Protein AF-A0A650CUC0-F1 (afdb_monomer_lite)

pLDDT: mean 79.24, std 11.63, range [47.22, 93.81]

Sequence (253 aa):
MPKSTYEATFISQQGKCTITISFGVAPKPQLKNVQAEILNVSGLYVLTTEVNASIPVGYIYFYEAILNGTTYYIFYHPKGYTLCPVYYIDKSGVYNVSLYIYPKNFTAPTNVTPNSFEIKPGTYEVTFVTSIGNYTTTAETVTTTSTPQFSVENTAKEGVVNGLTQLNFTITATTPLGGHICVYEICINGHNYTVYYKPKVSTSAIGVYVEQGTGTYCFYINGTISAGTYTIRFYYCYEGVHYVYSEEINIIS

Secondary structure (DSSP, 8-state):
--SEEEEEEEEETTEEEEEEEEE-PPPPPEEEEEEEEEEEETTEEEEEEEEEEE-SSS-EEEEEEEETTEEEEEEB--SSS--BS-EEE-SSEEEEEEEEEEETT---GGG--TTSS-PPSSEEEEEEEETTEEEEEEEEEEEEEPPPEEEEEEEEEEEEETTEEEEEEEEEEE-TTSSEEEEEEEEETTEEEEEE-TTTT-TT-BSEEEESEEEEEEEEESS---SEEEEEEEEEEETTEEEEEEEEEEEE-

Foldseek 3Di:
DPQDKDWDWDQDPVGIDIDIDGDDDQDAKDKDWDAWAWECAVQWTKIKTKIFIDDRADKKKWAWKAWQNAIWQKFDDDPDADTHRIDIDGHGDIDTDIITTHHPPDDDLPDPDRNPDDDDFDKIWMWTQIPRGIDTHIYGYPYDDDHKDKDWDAEWEWDDDPQWIKTKIWMAIAGRVFFWKWFQWKAWQNDIWGWADDDDRDPPGGTDTGGHGIDIDMTTTNDDDDFDKTWMWTWIDDSNDTDIDTDIHTYDD

Organism: Acidianus ambivalens (NCBI:txid2283)

Radius of gyration: 25.46 Å; chains: 1; bounding box: 52×55×80 Å

Structure (mmCIF, N/CA/C/O backbone):
data_AF-A0A650CUC0-F1
#
_entry.id   AF-A0A650CUC0-F1
#
loop_
_atom_site.group_PDB
_atom_site.id
_atom_site.type_symbol
_atom_site.label_atom_id
_atom_site.label_alt_id
_atom_site.label_comp_id
_atom_site.label_asym_id
_atom_site.label_entity_id
_atom_site.label_seq_id
_atom_site.pdbx_PDB_ins_code
_atom_site.Cartn_x
_atom_site.Cartn_y
_atom_site.Cartn_z
_atom_site.occupancy
_atom_site.B_iso_or_equiv
_atom_site.auth_seq_id
_atom_site.auth_comp_id
_atom_site.auth_asym_id
_atom_site.auth_atom_id
_atom_site.pdbx_PDB_model_num
ATOM 1 N N . MET A 1 1 ? -14.519 -18.561 34.620 1.00 52.88 1 MET A N 1
ATOM 2 C CA . MET A 1 1 ? -14.585 -18.642 36.095 1.00 52.88 1 MET A CA 1
ATOM 3 C C . MET A 1 1 ? -14.922 -17.262 36.636 1.00 52.88 1 MET A C 1
ATOM 5 O O . MET A 1 1 ? -14.591 -16.293 35.954 1.00 52.88 1 MET A O 1
ATOM 9 N N . PRO A 1 2 ? -15.596 -17.151 37.790 1.00 56.41 2 PRO A N 1
ATOM 10 C CA . PRO A 1 2 ? -15.750 -15.877 38.485 1.00 56.41 2 PRO A CA 1
ATOM 11 C C . PRO A 1 2 ? -14.392 -15.187 38.655 1.00 56.41 2 PRO A C 1
ATOM 13 O O . PRO A 1 2 ? -13.358 -15.854 38.705 1.00 56.41 2 PRO A O 1
ATOM 16 N N . LYS A 1 3 ? -14.388 -13.852 38.723 1.00 63.84 3 LYS A N 1
ATOM 17 C CA . LYS A 1 3 ? -13.180 -13.103 39.075 1.00 63.84 3 LYS A CA 1
ATOM 18 C C . LYS A 1 3 ? -12.819 -13.458 40.517 1.00 63.84 3 LYS A C 1
ATOM 20 O O . LYS A 1 3 ? -13.463 -12.969 41.441 1.00 63.84 3 LYS A O 1
ATOM 25 N N . SER A 1 4 ? -11.830 -14.320 40.699 1.00 68.75 4 SER A N 1
ATOM 26 C CA . SER A 1 4 ? -11.416 -14.785 42.019 1.00 68.75 4 SER A CA 1
ATOM 27 C C . SER A 1 4 ? -10.005 -15.347 41.996 1.00 68.75 4 SER A C 1
ATOM 29 O O . SER A 1 4 ? -9.477 -15.776 40.966 1.00 68.75 4 SER A O 1
ATOM 31 N N . THR A 1 5 ? -9.409 -15.328 43.177 1.00 74.50 5 THR A N 1
ATOM 32 C CA . THR A 1 5 ? -8.112 -15.920 43.458 1.00 74.50 5 THR A CA 1
ATOM 33 C C . THR A 1 5 ? -8.340 -17.309 44.032 1.00 74.50 5 THR A C 1
ATOM 35 O O . THR A 1 5 ? -9.137 -17.474 44.953 1.00 74.50 5 THR A O 1
ATOM 38 N N . TYR A 1 6 ? -7.653 -18.299 43.483 1.00 79.25 6 TYR A N 1
ATOM 39 C CA . TYR A 1 6 ? -7.706 -19.683 43.925 1.00 79.25 6 TYR A CA 1
ATOM 40 C C . TYR A 1 6 ? -6.314 -20.097 44.382 1.00 79.25 6 TYR A C 1
ATOM 42 O O . TYR A 1 6 ? -5.324 -19.822 43.704 1.00 79.25 6 TYR A O 1
ATOM 50 N N . GLU A 1 7 ? -6.232 -20.780 45.514 1.00 84.44 7 GLU A N 1
ATOM 51 C CA . GLU A 1 7 ? -5.006 -21.464 45.903 1.00 84.44 7 GLU A CA 1
ATOM 52 C C . GLU A 1 7 ? -5.028 -22.887 45.358 1.00 84.44 7 GLU A C 1
ATOM 54 O O . GLU A 1 7 ? -5.946 -23.662 45.630 1.00 84.44 7 GLU A O 1
ATOM 59 N N . ALA A 1 8 ? -3.991 -23.241 44.606 1.00 81.56 8 ALA A N 1
ATOM 60 C CA . ALA A 1 8 ? -3.705 -24.620 44.259 1.00 81.56 8 ALA A CA 1
ATOM 61 C C . ALA A 1 8 ? -2.555 -25.097 45.145 1.00 81.56 8 ALA A C 1
ATOM 63 O O . ALA A 1 8 ? -1.448 -24.558 45.112 1.00 81.56 8 ALA A O 1
ATOM 64 N N . THR A 1 9 ? -2.830 -26.106 45.965 1.00 87.00 9 THR A N 1
ATOM 65 C CA . THR A 1 9 ? -1.810 -26.767 46.776 1.00 87.00 9 THR A CA 1
ATOM 66 C C . THR A 1 9 ? -1.378 -28.055 46.086 1.00 87.00 9 THR A C 1
ATOM 68 O O . THR A 1 9 ? -2.197 -28.950 45.887 1.00 87.00 9 THR A O 1
ATOM 71 N N . PHE A 1 10 ? -0.087 -28.182 45.797 1.00 79.56 10 PHE A N 1
ATOM 72 C CA . PHE A 1 10 ? 0.532 -29.426 45.353 1.00 79.56 10 PHE A CA 1
ATOM 73 C C . PHE A 1 10 ? 1.212 -30.107 46.538 1.00 79.56 10 PHE A C 1
ATOM 75 O O . PHE A 1 10 ? 2.024 -29.499 47.240 1.00 79.56 10 PHE A O 1
ATOM 82 N N . ILE A 1 11 ? 0.879 -31.377 46.761 1.00 85.12 11 ILE A N 1
ATOM 83 C CA . ILE A 1 11 ? 1.470 -32.202 47.817 1.00 85.12 11 ILE A CA 1
ATOM 84 C C . ILE A 1 11 ? 2.323 -33.281 47.155 1.00 85.12 11 ILE A C 1
ATOM 86 O O . ILE A 1 11 ? 1.844 -34.007 46.286 1.00 85.12 11 ILE A O 1
ATOM 90 N N . SER A 1 12 ? 3.584 -33.387 47.572 1.00 83.31 12 SER A N 1
ATOM 91 C CA . SER A 1 12 ? 4.521 -34.427 47.139 1.00 83.31 12 SER A CA 1
ATOM 92 C C . SER A 1 12 ? 5.196 -35.087 48.346 1.00 83.31 12 SER A C 1
ATOM 94 O O . SER A 1 12 ? 5.118 -34.570 49.461 1.00 83.31 12 SER A O 1
ATOM 96 N N . GLN A 1 13 ? 5.924 -36.188 48.125 1.00 77.69 13 GLN A N 1
ATOM 97 C CA . GLN A 1 13 ? 6.752 -36.813 49.170 1.00 77.69 13 GLN A CA 1
ATOM 98 C C . GLN A 1 13 ? 7.854 -35.886 49.717 1.00 77.69 13 GLN A C 1
ATOM 100 O O . GLN A 1 13 ? 8.346 -36.122 50.814 1.00 77.69 13 GLN A O 1
ATOM 105 N N . GLN A 1 14 ? 8.235 -34.835 48.981 1.00 83.69 14 GLN A N 1
ATOM 106 C CA . GLN A 1 14 ? 9.285 -33.886 49.375 1.00 83.69 14 GLN A CA 1
ATOM 107 C C . GLN A 1 14 ? 8.738 -32.630 50.077 1.00 83.69 14 GLN A C 1
ATOM 109 O O . GLN A 1 14 ? 9.516 -31.790 50.519 1.00 83.69 14 GLN A O 1
ATOM 114 N N . GLY A 1 15 ? 7.412 -32.487 50.192 1.00 80.69 15 GLY A N 1
ATOM 115 C CA . GLY A 1 15 ? 6.770 -31.355 50.861 1.00 80.69 15 GLY A CA 1
ATOM 116 C C . GLY A 1 15 ? 5.561 -30.792 50.114 1.00 80.69 15 GLY A C 1
ATOM 117 O O . GLY A 1 15 ? 5.130 -31.309 49.077 1.00 80.69 15 GLY A O 1
ATOM 118 N N . LYS A 1 16 ? 5.008 -29.713 50.679 1.00 88.69 16 LYS A N 1
ATOM 119 C CA . LYS A 1 16 ? 3.854 -28.970 50.160 1.00 88.69 16 LYS A CA 1
ATOM 120 C C . LYS A 1 16 ? 4.319 -27.676 49.488 1.00 88.69 16 LYS A C 1
ATOM 122 O O . LYS A 1 16 ? 5.062 -26.909 50.091 1.00 88.69 16 LYS A O 1
ATOM 127 N N . CYS A 1 17 ? 3.820 -27.410 48.283 1.00 83.19 17 CYS A N 1
ATOM 128 C CA . CYS A 1 17 ? 3.958 -26.125 47.600 1.00 83.19 17 CYS A CA 1
ATOM 129 C C . CYS A 1 17 ? 2.567 -25.550 47.325 1.00 83.19 17 CYS A C 1
ATOM 131 O O . CYS A 1 17 ? 1.687 -26.261 46.836 1.00 83.19 17 CYS A O 1
ATOM 133 N N . THR A 1 18 ? 2.362 -24.273 47.637 1.00 85.38 18 THR A N 1
ATOM 134 C CA . THR A 1 18 ? 1.124 -23.559 47.310 1.00 85.38 18 THR A CA 1
ATOM 135 C C . THR A 1 18 ? 1.427 -22.538 46.225 1.00 85.38 18 THR A C 1
ATOM 137 O O . THR A 1 18 ? 2.363 -21.753 46.368 1.00 85.38 18 THR A O 1
ATOM 140 N N . ILE A 1 19 ? 0.627 -22.531 45.160 1.00 80.00 19 ILE A N 1
ATOM 141 C CA . ILE A 1 19 ? 0.615 -21.446 44.179 1.00 80.00 19 ILE A CA 1
ATOM 142 C C . ILE A 1 19 ? -0.730 -20.732 44.213 1.00 80.00 19 ILE A C 1
ATOM 144 O O . ILE A 1 19 ? -1.783 -21.338 44.428 1.00 80.00 19 ILE A O 1
ATOM 148 N N . THR A 1 20 ? -0.680 -19.440 43.934 1.00 82.81 20 THR A N 1
ATOM 149 C CA . THR A 1 20 ? -1.859 -18.591 43.826 1.00 82.81 20 THR A CA 1
ATOM 150 C C . THR A 1 20 ? -2.188 -18.394 42.352 1.00 82.81 20 THR A C 1
ATOM 152 O O . THR A 1 20 ? -1.368 -17.875 41.597 1.00 82.81 20 THR A O 1
ATOM 155 N N . ILE A 1 21 ? -3.384 -18.807 41.932 1.00 79.00 21 ILE A N 1
ATOM 156 C CA . ILE A 1 21 ? -3.890 -18.648 40.567 1.00 79.00 21 ILE A CA 1
ATOM 157 C C . ILE A 1 21 ? -5.031 -17.636 40.596 1.00 79.00 21 ILE A C 1
ATOM 159 O O . ILE A 1 21 ? -6.071 -17.867 41.209 1.00 79.00 21 ILE A O 1
ATOM 163 N N . SER A 1 22 ? -4.856 -16.519 39.901 1.00 70.62 22 SER A N 1
ATOM 164 C CA . SER A 1 22 ? -5.884 -15.483 39.795 1.00 70.62 22 SER A CA 1
ATOM 165 C C . SER A 1 22 ? -6.555 -15.551 38.429 1.00 70.62 22 SER A C 1
ATOM 167 O O . SER A 1 22 ? -5.894 -15.368 37.408 1.00 70.62 22 SER A O 1
ATOM 169 N N . PHE A 1 23 ? -7.872 -15.769 38.401 1.00 65.94 23 PHE A N 1
ATOM 170 C CA . PHE A 1 23 ? -8.664 -15.632 37.179 1.00 65.94 23 PHE A CA 1
ATOM 171 C C . PHE A 1 23 ? -9.309 -14.248 37.148 1.00 65.94 23 PHE A C 1
ATOM 173 O O . PHE A 1 23 ? -9.997 -13.834 38.082 1.00 65.94 23 PHE A O 1
ATOM 180 N N . GLY A 1 24 ? -9.087 -13.527 36.055 1.00 66.00 24 GLY A N 1
ATOM 181 C CA . GLY A 1 24 ? -9.697 -12.231 35.791 1.00 66.00 24 GLY A CA 1
ATOM 182 C C . GLY A 1 24 ? -10.348 -12.200 34.416 1.00 66.00 24 GLY A C 1
ATOM 183 O O . GLY A 1 24 ? -10.059 -13.028 33.555 1.00 66.00 24 GLY A O 1
ATOM 184 N N . VAL A 1 25 ? -11.225 -11.221 34.206 1.00 66.31 25 VAL A N 1
ATOM 185 C CA . VAL A 1 25 ? -11.661 -10.846 32.858 1.00 66.31 25 VAL A CA 1
ATOM 186 C C . VAL A 1 25 ? -10.575 -9.936 32.297 1.00 66.31 25 VAL A C 1
ATOM 188 O O . VAL A 1 25 ? -10.300 -8.891 32.893 1.00 66.31 25 VAL A O 1
ATOM 191 N N . ALA A 1 26 ? -9.928 -10.343 31.202 1.00 67.00 26 ALA A N 1
ATOM 192 C CA . ALA A 1 26 ? -8.996 -9.466 30.501 1.00 67.00 26 ALA A CA 1
ATOM 193 C C . ALA A 1 26 ? -9.742 -8.180 30.095 1.00 67.00 26 ALA A C 1
ATOM 195 O O . ALA A 1 26 ? -10.898 -8.271 29.661 1.00 67.00 26 ALA A O 1
ATOM 196 N N . PRO A 1 27 ? -9.142 -6.987 30.256 1.00 74.56 27 PRO A N 1
ATOM 197 C CA . PRO A 1 27 ? -9.786 -5.759 29.814 1.00 74.56 27 PRO A CA 1
ATOM 198 C C . PRO A 1 27 ? -10.134 -5.865 28.326 1.00 74.56 27 PRO A C 1
ATOM 200 O O . PRO A 1 27 ? -9.395 -6.474 27.549 1.00 74.56 27 PRO A O 1
ATOM 203 N N . LYS A 1 28 ? -11.275 -5.294 27.931 1.00 79.31 28 LYS A N 1
ATOM 204 C CA . LYS A 1 28 ? -11.656 -5.259 26.516 1.00 79.31 28 LYS A CA 1
ATOM 205 C C . LYS A 1 28 ? -10.611 -4.458 25.734 1.00 79.31 28 LYS A C 1
ATOM 207 O O . LYS A 1 28 ? -10.168 -3.430 26.256 1.00 79.31 28 LYS A O 1
ATOM 212 N N . PRO A 1 29 ? -10.250 -4.882 24.510 1.00 85.69 29 PRO A N 1
ATOM 213 C CA . PRO A 1 29 ? -9.423 -4.060 23.650 1.00 85.69 29 PRO A 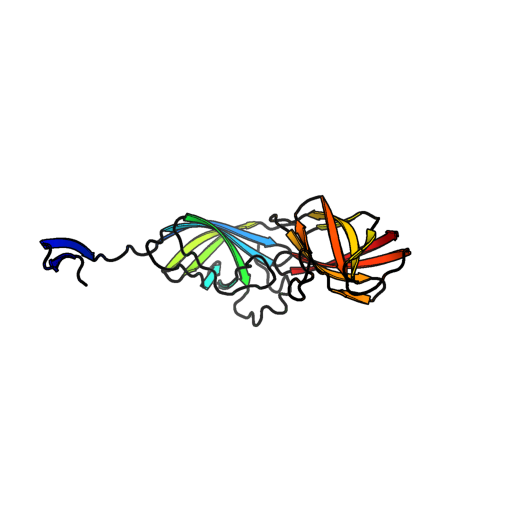CA 1
ATOM 214 C C . PRO A 1 29 ? -10.075 -2.693 23.421 1.00 85.69 29 PRO A C 1
ATOM 216 O O . PRO A 1 29 ? -11.303 -2.575 23.409 1.00 85.69 29 PRO A O 1
ATOM 219 N N . GLN A 1 30 ? -9.252 -1.665 23.267 1.00 87.00 30 GLN A N 1
ATOM 220 C CA . GLN A 1 30 ? -9.689 -0.302 22.992 1.00 87.00 30 GLN A CA 1
ATOM 221 C C . GLN A 1 30 ? -8.897 0.259 21.820 1.00 87.00 30 GLN A C 1
ATOM 223 O O . GLN A 1 30 ? -7.701 -0.002 21.686 1.00 87.00 30 GLN A O 1
ATOM 228 N N . LEU A 1 31 ? -9.575 1.060 21.007 1.00 87.31 31 LEU A N 1
ATOM 229 C CA . LEU A 1 31 ? -8.986 1.813 19.915 1.00 87.31 31 LEU A CA 1
ATOM 230 C C . LEU A 1 31 ? -9.308 3.290 20.132 1.00 87.31 31 LEU A C 1
ATOM 232 O O . LEU A 1 31 ? -10.441 3.644 20.464 1.00 87.31 31 LEU A O 1
ATOM 236 N N . LYS A 1 32 ? -8.316 4.155 19.955 1.00 85.69 32 LYS A N 1
ATOM 237 C CA . LYS A 1 32 ? -8.522 5.596 19.860 1.00 85.69 32 LYS A CA 1
ATOM 238 C C . LYS A 1 32 ? -7.927 6.076 18.546 1.00 85.69 32 LYS A C 1
ATOM 240 O O . LYS A 1 32 ? -6.735 5.887 18.313 1.00 85.69 32 LYS A O 1
ATOM 245 N N . ASN A 1 33 ? -8.757 6.719 17.733 1.00 70.88 33 ASN A N 1
ATOM 246 C CA . ASN A 1 33 ? -8.337 7.316 16.470 1.00 70.88 33 ASN A CA 1
ATOM 247 C C . ASN A 1 33 ? -8.070 8.801 16.698 1.00 70.88 33 ASN A C 1
ATOM 249 O O . ASN A 1 33 ? -8.828 9.458 17.418 1.00 70.88 33 ASN A O 1
ATOM 253 N N . VAL A 1 34 ? -6.983 9.310 16.125 1.00 65.88 34 VAL A N 1
ATOM 254 C CA . VAL A 1 34 ? -6.543 10.693 16.349 1.00 65.88 34 VAL A CA 1
ATOM 255 C C . VAL A 1 34 ? -7.114 11.605 15.267 1.00 65.88 34 VAL A C 1
ATOM 257 O O . VAL A 1 34 ? -7.904 12.495 15.567 1.00 65.88 34 VAL A O 1
ATOM 260 N N . GLN A 1 35 ? -6.764 11.332 14.014 1.00 80.81 35 GLN A N 1
ATOM 261 C CA . GLN A 1 35 ? -7.192 12.053 12.819 1.00 80.81 35 GLN A CA 1
ATOM 262 C C . GLN A 1 35 ? -6.937 11.148 11.610 1.00 80.81 35 GLN A C 1
ATOM 264 O O . GLN A 1 35 ? -6.054 10.282 11.664 1.00 80.81 35 GLN A O 1
ATOM 269 N N . ALA A 1 36 ? -7.722 11.302 10.548 1.00 88.62 36 ALA A N 1
ATOM 270 C CA . ALA A 1 36 ? -7.517 10.575 9.304 1.00 88.62 36 ALA A CA 1
ATOM 271 C C . ALA A 1 36 ? -7.333 11.535 8.121 1.00 88.62 36 ALA A C 1
ATOM 273 O O . ALA A 1 36 ? -7.713 12.702 8.186 1.00 88.62 36 ALA A O 1
ATOM 274 N N . GLU A 1 37 ? -6.772 11.035 7.031 1.00 91.56 37 GLU A N 1
ATOM 275 C CA . GLU A 1 37 ? -6.671 11.735 5.754 1.00 91.56 37 GLU A CA 1
ATOM 276 C C . GLU A 1 37 ? -7.114 10.793 4.635 1.00 91.56 37 GLU A C 1
ATOM 278 O O . GLU A 1 37 ? -6.923 9.576 4.711 1.00 91.56 37 GLU A O 1
ATOM 283 N N . ILE A 1 38 ? -7.731 11.352 3.596 1.00 90.12 38 ILE A N 1
ATOM 284 C CA . ILE A 1 38 ? -8.074 10.619 2.376 1.00 90.12 38 ILE A CA 1
ATOM 285 C C . ILE A 1 38 ? -7.142 11.110 1.274 1.00 90.12 38 ILE A C 1
ATOM 287 O O . ILE A 1 38 ? -7.272 12.236 0.792 1.00 90.12 38 ILE A O 1
ATOM 291 N N . LEU A 1 39 ? -6.210 10.256 0.868 1.00 86.56 39 LEU A N 1
ATOM 292 C CA . LEU A 1 39 ? -5.218 10.546 -0.159 1.00 86.56 39 LEU A CA 1
ATOM 293 C C . LEU A 1 39 ? -5.665 9.940 -1.487 1.00 86.56 39 LEU A C 1
ATOM 295 O O . LEU A 1 39 ? -6.060 8.776 -1.520 1.00 86.56 39 LEU A O 1
ATOM 299 N N . ASN A 1 40 ? -5.570 10.693 -2.587 1.00 81.50 40 ASN A N 1
ATOM 300 C CA . ASN A 1 40 ? -5.620 10.106 -3.928 1.00 81.50 40 ASN A CA 1
ATOM 301 C C . ASN A 1 40 ? -4.189 9.827 -4.407 1.00 81.50 40 ASN A C 1
ATOM 303 O O . ASN A 1 40 ? -3.435 10.743 -4.751 1.00 81.50 40 ASN A O 1
ATOM 307 N N . VAL A 1 41 ? -3.821 8.551 -4.406 1.00 75.25 41 VAL A N 1
ATOM 308 C CA . VAL A 1 41 ? -2.504 8.040 -4.773 1.00 75.25 41 VAL A CA 1
ATOM 309 C C . VAL A 1 41 ? -2.655 7.332 -6.103 1.00 75.25 41 VAL A C 1
ATOM 311 O O . VAL A 1 41 ? -3.056 6.173 -6.177 1.00 75.25 41 VAL A O 1
ATOM 314 N N . SER A 1 42 ? -2.359 8.061 -7.179 1.00 70.81 42 SER A N 1
ATOM 315 C CA . SER A 1 42 ? -2.432 7.539 -8.547 1.00 70.81 42 SER A CA 1
ATOM 316 C C . SER A 1 42 ? -3.769 6.899 -8.914 1.00 70.81 42 SER A C 1
ATOM 318 O O . SER A 1 42 ? -3.814 5.840 -9.539 1.00 70.81 42 SER A O 1
ATOM 320 N N . GLY A 1 43 ? -4.863 7.541 -8.512 1.00 73.00 43 GLY A N 1
ATOM 321 C CA . GLY A 1 43 ? -6.219 7.079 -8.778 1.00 73.00 43 GLY A CA 1
ATOM 322 C C . GLY A 1 43 ? -6.738 6.003 -7.826 1.00 73.00 43 GLY A C 1
ATOM 323 O O . GLY A 1 43 ? -7.850 5.512 -8.024 1.00 73.00 43 GLY A O 1
ATOM 324 N N . LEU A 1 44 ? -5.977 5.652 -6.788 1.00 78.56 44 LEU A N 1
ATOM 325 C CA . LEU A 1 44 ? -6.482 4.925 -5.628 1.00 78.56 44 LEU A CA 1
ATOM 326 C C . LEU A 1 44 ? -6.716 5.867 -4.464 1.00 78.56 44 LEU A C 1
ATOM 328 O O . LEU A 1 44 ? -5.906 6.747 -4.194 1.00 78.56 44 LEU A O 1
ATOM 332 N N . TYR A 1 45 ? -7.808 5.640 -3.745 1.00 84.81 45 TYR A N 1
ATOM 333 C CA . TYR A 1 45 ? -8.057 6.342 -2.500 1.00 84.81 45 TYR A CA 1
ATOM 334 C C . TYR A 1 45 ? -7.514 5.528 -1.330 1.00 84.81 45 TYR A C 1
ATOM 336 O O . TYR A 1 45 ? -7.876 4.362 -1.146 1.00 84.81 45 TYR A O 1
ATOM 344 N N . VAL A 1 46 ? -6.645 6.156 -0.544 1.00 86.50 46 VAL A N 1
ATOM 345 C CA . VAL A 1 46 ? -6.043 5.587 0.661 1.00 86.50 46 VAL A CA 1
ATOM 346 C C . VAL A 1 46 ? -6.507 6.402 1.853 1.00 86.50 46 VAL A C 1
ATOM 348 O O . VAL A 1 46 ? -6.317 7.614 1.901 1.00 86.50 46 VAL A O 1
ATOM 351 N N . LEU A 1 47 ? -7.119 5.725 2.814 1.00 89.81 47 LEU A N 1
ATOM 352 C CA . LEU A 1 47 ? -7.462 6.276 4.109 1.00 89.81 47 LEU A CA 1
ATOM 353 C C . LEU A 1 47 ? -6.288 6.029 5.058 1.00 89.81 47 LEU A C 1
ATOM 355 O O . LEU A 1 47 ? -6.012 4.881 5.423 1.00 89.81 47 LEU A O 1
ATOM 359 N N . THR A 1 48 ? -5.585 7.092 5.429 1.00 88.75 48 THR A N 1
ATOM 360 C CA . THR A 1 48 ? -4.456 7.045 6.361 1.00 88.75 48 THR A CA 1
ATOM 361 C C . THR A 1 48 ? -4.893 7.568 7.722 1.00 88.75 48 THR A C 1
ATOM 363 O O . THR A 1 48 ? -5.676 8.509 7.817 1.00 88.75 48 THR A O 1
ATOM 366 N N . THR A 1 49 ? -4.451 6.935 8.806 1.00 88.69 49 THR A N 1
ATOM 367 C CA . THR A 1 49 ? -4.764 7.393 10.165 1.00 88.69 49 THR A CA 1
ATOM 368 C C . THR A 1 49 ? -3.761 6.860 11.180 1.00 88.69 49 THR A C 1
ATOM 370 O O . THR A 1 49 ? -3.256 5.744 11.045 1.00 88.69 49 THR A O 1
ATOM 373 N N . GLU A 1 50 ? -3.495 7.644 12.222 1.00 90.62 50 GLU A N 1
ATOM 374 C CA . GLU A 1 50 ? -2.810 7.157 13.416 1.00 90.62 50 GLU A CA 1
ATOM 375 C C . GLU A 1 50 ? -3.839 6.583 14.402 1.00 90.62 50 GLU A C 1
ATOM 377 O O . GLU A 1 50 ? -4.793 7.261 14.811 1.00 90.62 50 GLU A O 1
ATOM 382 N N . VAL A 1 51 ? -3.631 5.330 14.811 1.00 90.12 51 VAL A N 1
ATOM 383 C CA . VAL A 1 51 ? -4.454 4.657 15.820 1.00 90.12 51 VAL A CA 1
ATOM 384 C C . VAL A 1 51 ? -3.621 4.269 17.030 1.00 90.12 51 VAL A C 1
ATOM 386 O O . VAL A 1 51 ? -2.528 3.712 16.915 1.00 90.12 51 VAL A O 1
ATOM 389 N N . ASN A 1 52 ? -4.169 4.520 18.214 1.00 91.88 52 ASN A N 1
ATOM 390 C CA . ASN A 1 52 ? -3.625 4.040 19.474 1.00 91.88 52 ASN A CA 1
ATOM 391 C C . ASN A 1 52 ? -4.467 2.852 19.950 1.00 91.88 52 ASN A C 1
ATOM 393 O O . ASN A 1 52 ? -5.642 3.007 20.300 1.00 91.88 52 ASN A O 1
ATOM 397 N N . ALA A 1 53 ? -3.869 1.664 19.914 1.00 91.31 53 ALA A N 1
ATOM 398 C CA . ALA A 1 53 ? -4.501 0.412 20.289 1.00 91.31 53 ALA A CA 1
ATOM 399 C C . ALA A 1 53 ? -4.036 -0.038 21.679 1.00 91.31 53 ALA A C 1
ATOM 401 O O . ALA A 1 53 ? -2.842 -0.094 21.975 1.00 91.31 53 ALA A O 1
ATOM 402 N N . SER A 1 54 ? -4.992 -0.438 22.514 1.00 91.69 54 SER A N 1
ATOM 403 C CA . SER A 1 54 ? -4.760 -1.128 23.782 1.00 91.69 54 SER A CA 1
ATOM 404 C C . SER A 1 54 ? -5.375 -2.518 23.682 1.00 91.69 54 SER A C 1
ATOM 406 O O . SER A 1 54 ? -6.595 -2.660 23.652 1.00 91.69 54 SER A O 1
ATOM 408 N N . ILE A 1 55 ? -4.532 -3.544 23.578 1.00 89.75 55 ILE A N 1
ATOM 409 C CA . ILE A 1 55 ? -4.914 -4.941 23.340 1.00 89.75 55 ILE A CA 1
ATOM 410 C C . ILE A 1 55 ? -4.272 -5.819 24.418 1.00 89.75 55 ILE A C 1
ATOM 412 O O . ILE A 1 55 ? -3.110 -6.210 24.287 1.00 89.75 55 ILE A O 1
ATOM 416 N N . PRO A 1 56 ? -5.011 -6.136 25.495 1.00 84.38 56 PRO A N 1
ATOM 417 C CA . PRO A 1 56 ? -4.536 -7.060 26.521 1.00 84.38 56 PRO A CA 1
ATOM 418 C C . PRO A 1 56 ? -4.456 -8.508 26.023 1.00 84.38 56 PRO A C 1
ATOM 420 O O . PRO A 1 56 ? -3.524 -9.223 26.377 1.00 84.38 56 PRO A O 1
ATOM 423 N N . VAL A 1 57 ? -5.438 -8.939 25.218 1.00 81.25 57 VAL A N 1
ATOM 424 C CA . VAL A 1 57 ? -5.519 -10.261 24.571 1.00 81.25 57 VAL A CA 1
ATOM 425 C C . VAL A 1 57 ? -6.351 -10.142 23.285 1.00 81.25 57 VAL A C 1
ATOM 427 O O . VAL A 1 57 ? -7.389 -9.478 23.295 1.00 81.25 57 VAL A O 1
ATOM 430 N N . GLY A 1 58 ? -5.950 -10.834 22.214 1.00 85.62 58 GLY A N 1
ATOM 431 C CA . GLY A 1 58 ? -6.742 -10.999 20.987 1.00 85.62 58 GLY A CA 1
ATOM 432 C C . GLY A 1 58 ? -6.319 -10.086 19.835 1.00 85.62 58 GLY A C 1
ATOM 433 O O . GLY A 1 58 ? -5.156 -9.710 19.734 1.00 85.62 58 GLY A O 1
ATOM 434 N N . TYR A 1 59 ? -7.276 -9.764 18.961 1.00 88.75 59 TYR A N 1
ATOM 435 C CA . TYR A 1 59 ? -7.065 -9.005 17.727 1.00 88.75 59 TYR A CA 1
ATOM 436 C C . TYR A 1 59 ? -8.172 -7.962 17.538 1.00 88.75 59 TYR A C 1
ATOM 438 O O . TYR A 1 59 ? -9.349 -8.246 17.789 1.00 88.75 59 TYR A O 1
ATOM 446 N N . ILE A 1 60 ? -7.809 -6.779 17.046 1.00 90.38 60 ILE A N 1
ATOM 447 C CA . ILE A 1 60 ? -8.759 -5.793 16.519 1.00 90.38 60 ILE A CA 1
ATOM 448 C C . ILE A 1 60 ? -8.746 -5.921 15.000 1.00 90.38 60 ILE A C 1
ATOM 450 O O . ILE A 1 60 ? -7.754 -5.557 14.377 1.00 90.38 60 ILE A O 1
ATOM 454 N N . TYR A 1 61 ? -9.825 -6.440 14.417 1.00 91.19 61 TYR A N 1
ATOM 455 C CA . TYR A 1 61 ? -9.990 -6.545 12.966 1.00 91.19 61 TYR A CA 1
ATOM 456 C C . TYR A 1 61 ? -10.723 -5.323 12.430 1.00 91.19 61 TYR A C 1
ATOM 458 O O . TYR A 1 61 ? -11.677 -4.865 13.057 1.00 91.19 61 TYR A O 1
ATOM 466 N N . PHE A 1 62 ? -10.316 -4.843 11.262 1.00 91.62 62 PHE A N 1
ATOM 467 C CA . PHE A 1 62 ? -10.982 -3.774 10.526 1.00 91.62 62 PHE A CA 1
ATOM 468 C C . PHE A 1 62 ? -11.705 -4.385 9.322 1.00 91.62 62 PHE A C 1
ATOM 470 O O . PHE A 1 62 ? -11.108 -5.178 8.593 1.00 91.62 62 PHE A O 1
ATOM 477 N N . TYR A 1 63 ? -12.974 -4.022 9.118 1.00 88.75 63 TYR A N 1
ATOM 478 C CA . TYR A 1 63 ? -13.825 -4.631 8.087 1.00 88.75 63 TYR A CA 1
ATOM 479 C C . TYR A 1 63 ? -14.241 -3.670 6.974 1.00 88.75 63 TYR A C 1
ATOM 481 O O . TYR A 1 63 ? -14.156 -4.010 5.797 1.00 88.75 63 TYR A O 1
ATOM 489 N N . GLU A 1 64 ? -14.716 -2.479 7.339 1.00 91.38 64 GLU A N 1
ATOM 490 C CA . GLU A 1 64 ? -15.284 -1.494 6.413 1.00 91.38 64 GLU A CA 1
ATOM 491 C C . GLU A 1 64 ? -14.969 -0.074 6.909 1.00 91.38 64 GLU A C 1
ATOM 493 O O . GLU A 1 64 ? -14.718 0.147 8.102 1.00 91.38 64 GLU A O 1
ATOM 498 N N . ALA A 1 65 ? -15.025 0.894 5.996 1.00 92.06 65 ALA A N 1
ATOM 499 C CA . ALA A 1 65 ? -15.044 2.316 6.324 1.00 92.06 65 ALA A CA 1
ATOM 500 C C . ALA A 1 65 ? -16.346 2.942 5.816 1.00 92.06 65 ALA A C 1
ATOM 502 O O . ALA A 1 65 ? -16.793 2.653 4.707 1.00 92.06 65 ALA A O 1
ATOM 503 N N . ILE A 1 66 ? -16.959 3.810 6.615 1.00 93.12 66 ILE A N 1
ATOM 504 C CA . ILE A 1 66 ? -18.136 4.587 6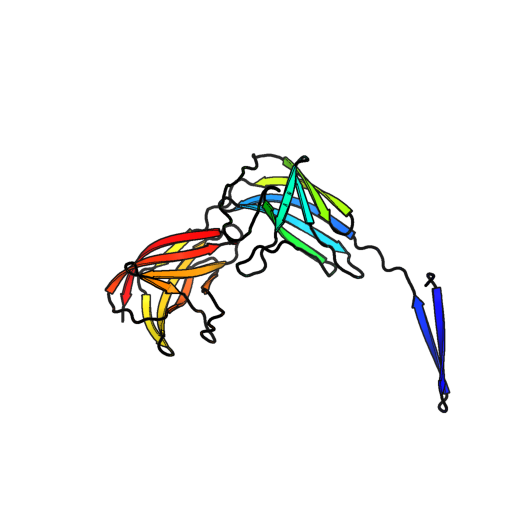.225 1.00 93.12 66 ILE A CA 1
ATOM 505 C C . ILE A 1 66 ? -17.709 6.047 6.118 1.00 93.12 66 ILE A C 1
ATOM 507 O O . ILE A 1 66 ? -17.258 6.612 7.109 1.00 93.12 66 ILE A O 1
ATOM 511 N N . LEU A 1 67 ? -17.856 6.649 4.939 1.00 92.94 67 LEU A N 1
ATOM 512 C CA . LEU A 1 67 ? -17.547 8.059 4.687 1.00 92.94 67 LEU A CA 1
ATOM 513 C C . LEU A 1 67 ? -18.852 8.825 4.464 1.00 92.94 67 LEU A C 1
ATOM 515 O O . LEU A 1 67 ? -19.550 8.556 3.483 1.00 92.94 67 LEU A O 1
ATOM 519 N N . ASN A 1 68 ? -19.205 9.750 5.364 1.00 92.19 68 ASN A N 1
ATOM 520 C CA . ASN A 1 68 ? -20.467 10.513 5.327 1.00 92.19 68 ASN A CA 1
ATOM 521 C C . ASN A 1 68 ? -21.699 9.622 5.031 1.00 92.19 68 ASN A C 1
ATOM 523 O O . ASN A 1 68 ? -22.528 9.935 4.178 1.00 92.19 68 ASN A O 1
ATOM 527 N N . GLY A 1 69 ? -21.782 8.461 5.689 1.00 89.69 69 GLY A N 1
ATOM 528 C CA . GLY A 1 69 ? -22.875 7.492 5.522 1.00 89.69 69 GLY A CA 1
ATOM 529 C C . GLY A 1 69 ? -22.745 6.520 4.339 1.00 89.69 69 GLY A C 1
ATOM 530 O O . GLY A 1 69 ? -23.560 5.609 4.223 1.00 89.69 69 GLY A O 1
ATOM 531 N N . THR A 1 70 ? -21.727 6.651 3.483 1.00 91.50 70 THR A N 1
ATOM 532 C CA . THR A 1 70 ? -21.475 5.715 2.372 1.00 91.50 70 THR A CA 1
ATOM 533 C C . THR A 1 70 ? -20.465 4.648 2.782 1.00 91.50 70 THR A C 1
ATOM 535 O O . THR A 1 70 ? -19.356 4.982 3.188 1.00 91.50 70 THR A O 1
ATOM 538 N N . THR A 1 71 ? -20.825 3.368 2.666 1.00 91.69 71 THR A N 1
ATOM 539 C CA . THR A 1 71 ? -19.954 2.238 3.031 1.00 91.69 71 THR A CA 1
ATOM 540 C C . THR A 1 71 ? -18.988 1.857 1.907 1.00 91.69 71 THR A C 1
ATOM 542 O O . THR A 1 71 ? -19.400 1.647 0.764 1.00 91.69 71 THR A O 1
ATOM 545 N N . TYR A 1 72 ? -17.722 1.672 2.269 1.00 89.88 72 TYR A N 1
ATOM 546 C CA . TYR A 1 72 ? -16.629 1.221 1.415 1.00 89.88 72 TYR A CA 1
ATOM 547 C C . TYR A 1 72 ? -15.990 -0.042 1.995 1.00 89.88 72 TYR A C 1
ATOM 549 O O . TYR A 1 72 ? -15.850 -0.185 3.215 1.00 89.88 72 TYR A O 1
ATOM 557 N N . TYR A 1 73 ? -15.559 -0.942 1.113 1.00 87.44 73 TYR A N 1
ATOM 558 C CA . TYR A 1 73 ? -14.624 -1.994 1.491 1.00 87.44 73 TYR A CA 1
ATOM 559 C C . TYR A 1 73 ? -13.252 -1.389 1.746 1.00 87.44 73 TYR A C 1
ATOM 561 O O . TYR A 1 73 ? -12.843 -0.464 1.043 1.00 87.44 73 TYR A O 1
ATOM 569 N N . ILE A 1 74 ? -12.545 -1.939 2.729 1.00 87.50 74 ILE A N 1
ATOM 570 C CA . ILE A 1 74 ? -11.163 -1.576 3.026 1.00 87.50 74 ILE A CA 1
ATOM 571 C C . ILE A 1 74 ? -10.242 -2.756 2.740 1.00 87.50 74 ILE A C 1
ATOM 573 O O . ILE A 1 74 ? -10.578 -3.910 3.003 1.00 87.50 74 ILE A O 1
ATOM 577 N N . PHE A 1 75 ? -9.061 -2.457 2.223 1.00 83.69 75 PHE A N 1
ATOM 578 C CA . PHE A 1 75 ? -8.014 -3.439 1.992 1.00 83.69 75 PHE A CA 1
ATOM 579 C C . PHE A 1 75 ? -6.699 -2.907 2.537 1.00 83.69 75 PHE A C 1
ATOM 581 O O . PHE A 1 75 ? -6.414 -1.713 2.446 1.00 83.69 75 PHE A O 1
ATOM 588 N N . TYR A 1 76 ? -5.880 -3.802 3.074 1.00 79.94 76 TYR A N 1
ATOM 589 C CA . TYR A 1 76 ? -4.496 -3.484 3.400 1.00 79.94 76 TYR A CA 1
ATOM 590 C C . TYR A 1 76 ? -3.570 -4.070 2.344 1.00 79.94 76 TYR A C 1
ATOM 592 O O . TYR A 1 76 ? -3.851 -5.123 1.770 1.00 79.94 76 TYR A O 1
ATOM 600 N N . HIS A 1 77 ? -2.450 -3.396 2.112 1.00 70.19 77 HIS A N 1
ATOM 601 C CA . HIS A 1 77 ? -1.399 -3.884 1.234 1.00 70.19 77 HIS A CA 1
ATOM 602 C C . HIS A 1 77 ? -0.212 -4.335 2.106 1.00 70.19 77 HIS A C 1
ATOM 604 O O . HIS A 1 77 ? 0.596 -3.501 2.523 1.00 70.19 77 HIS A O 1
ATOM 610 N N . PRO A 1 78 ? -0.083 -5.634 2.454 1.00 58.94 78 PRO A N 1
ATOM 611 C CA . PRO A 1 78 ? 1.175 -6.127 3.004 1.00 58.94 78 PRO A CA 1
ATOM 612 C C . PRO A 1 78 ? 2.279 -5.876 1.975 1.00 58.94 78 PRO A C 1
ATOM 614 O O . PRO A 1 78 ? 2.007 -5.861 0.779 1.00 58.94 78 PRO A O 1
ATOM 617 N N . LYS A 1 79 ? 3.527 -5.672 2.408 1.00 54.56 79 LYS A N 1
ATOM 618 C CA . LYS A 1 79 ? 4.670 -5.532 1.488 1.00 54.56 79 LYS A CA 1
ATOM 619 C C . LYS A 1 79 ? 4.638 -6.665 0.444 1.00 54.56 79 LYS A C 1
ATOM 621 O O . LYS A 1 79 ? 4.914 -7.810 0.793 1.00 54.56 79 LYS A O 1
ATOM 626 N N . GLY A 1 80 ? 4.275 -6.342 -0.800 1.00 50.06 80 GLY A N 1
ATOM 627 C CA . GLY A 1 80 ? 4.091 -7.310 -1.884 1.00 50.06 80 GLY A CA 1
ATOM 628 C C . GLY A 1 80 ? 2.643 -7.478 -2.374 1.00 50.06 80 GLY A C 1
ATOM 629 O O . GLY A 1 80 ? 1.821 -8.126 -1.739 1.00 50.06 80 GLY A O 1
ATOM 630 N N . TYR A 1 81 ? 2.414 -6.952 -3.580 1.00 52.44 81 TYR A N 1
ATOM 631 C CA . TYR A 1 81 ? 1.501 -7.366 -4.659 1.00 52.44 81 TYR A CA 1
ATOM 632 C C . TYR A 1 81 ? 0.005 -7.625 -4.448 1.00 52.44 81 TYR A C 1
ATOM 634 O O . TYR A 1 81 ? -0.719 -7.589 -5.439 1.00 52.44 81 TYR A O 1
ATOM 642 N N . THR A 1 82 ? -0.491 -7.952 -3.258 1.00 64.38 82 THR A N 1
ATOM 643 C CA . THR A 1 82 ? -1.887 -8.390 -3.107 1.00 64.38 82 THR A CA 1
ATOM 644 C C . THR A 1 82 ? -2.608 -7.566 -2.062 1.00 64.38 82 THR A C 1
ATOM 646 O O . THR A 1 82 ? -2.256 -7.598 -0.888 1.00 64.38 82 THR A O 1
ATOM 649 N N . LEU A 1 83 ? -3.670 -6.879 -2.484 1.00 70.12 83 LEU A N 1
ATOM 650 C CA . LEU A 1 83 ? -4.635 -6.298 -1.560 1.00 70.12 83 LEU A CA 1
ATOM 651 C C . LEU A 1 83 ? -5.297 -7.410 -0.753 1.00 70.12 83 LEU A C 1
ATOM 653 O O . LEU A 1 83 ? -5.918 -8.324 -1.301 1.00 70.12 83 LEU A O 1
ATOM 657 N N . CYS A 1 84 ? -5.181 -7.317 0.561 1.00 74.00 84 CYS A N 1
ATOM 658 C CA . CYS A 1 84 ? -5.732 -8.286 1.481 1.00 74.00 84 CYS A CA 1
ATOM 659 C C . CYS A 1 84 ? -6.940 -7.679 2.221 1.00 74.00 84 CYS A C 1
ATOM 661 O O . CYS A 1 84 ? -6.874 -6.541 2.689 1.00 74.00 84 CYS A O 1
ATOM 663 N N . PRO A 1 85 ? -8.051 -8.425 2.358 1.00 74.81 85 PRO A N 1
ATOM 664 C CA . PRO A 1 85 ? -9.306 -7.893 2.896 1.00 74.81 85 PRO A CA 1
ATOM 665 C C . PRO A 1 85 ? -9.361 -7.821 4.432 1.00 74.81 85 PRO A C 1
ATOM 667 O O . PRO A 1 85 ? -10.393 -7.457 4.982 1.00 74.81 85 PRO A O 1
ATOM 670 N N . VAL A 1 86 ? -8.299 -8.218 5.148 1.00 76.69 86 VAL A N 1
ATOM 671 C CA . VAL A 1 86 ? -8.333 -8.354 6.618 1.00 76.69 86 VAL A CA 1
ATOM 672 C C . VAL A 1 86 ? -7.143 -7.666 7.275 1.00 76.69 86 VAL A C 1
ATOM 674 O O . VAL A 1 86 ? -6.121 -8.294 7.538 1.00 76.69 86 VAL A O 1
ATOM 677 N N . TYR A 1 87 ? -7.286 -6.381 7.589 1.00 86.19 87 TYR A N 1
ATOM 678 C CA . TYR A 1 87 ? -6.315 -5.693 8.438 1.00 86.19 87 TYR A CA 1
ATOM 679 C C . TYR A 1 87 ? -6.605 -5.973 9.914 1.00 86.19 87 TYR A C 1
ATOM 681 O O . TYR A 1 87 ? -7.765 -5.928 10.338 1.00 86.19 87 TYR A O 1
ATOM 689 N N . TYR A 1 88 ? -5.567 -6.237 10.709 1.00 89.94 88 TYR A N 1
ATOM 690 C CA . TYR A 1 88 ? -5.713 -6.399 12.150 1.00 89.94 88 TYR A CA 1
ATOM 691 C C . TYR A 1 88 ? -4.529 -5.845 12.940 1.00 89.94 88 TYR A C 1
ATOM 693 O O . TYR A 1 88 ? -3.404 -5.782 12.449 1.00 89.94 88 TYR A O 1
ATOM 701 N N . ILE A 1 89 ? -4.796 -5.505 14.200 1.00 90.12 89 ILE A N 1
ATOM 702 C CA . ILE A 1 89 ? -3.789 -5.151 15.203 1.00 90.12 89 ILE A CA 1
ATOM 703 C C . ILE A 1 89 ? -3.851 -6.203 16.313 1.00 90.12 89 ILE A C 1
ATOM 705 O O . ILE A 1 89 ? -4.937 -6.523 16.797 1.00 90.12 89 ILE A O 1
ATOM 709 N N . ASP A 1 90 ? -2.705 -6.768 16.691 1.00 91.31 90 ASP A N 1
ATOM 710 C CA . ASP A 1 90 ? -2.590 -7.878 17.653 1.00 91.31 90 ASP A CA 1
ATOM 711 C C . ASP A 1 90 ? -1.836 -7.517 18.939 1.00 91.31 90 ASP A C 1
ATOM 713 O O . ASP A 1 90 ? -1.737 -8.324 19.866 1.00 91.31 90 ASP A O 1
ATOM 717 N N . LYS A 1 91 ? -1.289 -6.302 19.006 1.00 91.38 91 LYS A N 1
ATOM 718 C CA . LYS A 1 91 ? -0.518 -5.794 20.140 1.00 91.38 91 LYS A CA 1
ATOM 719 C C . LYS A 1 91 ? -0.917 -4.362 20.462 1.00 91.38 91 LYS A C 1
ATOM 721 O O . LYS A 1 91 ? -1.471 -3.642 19.638 1.00 91.38 91 LYS A O 1
ATOM 726 N N . SER A 1 92 ? -0.648 -3.967 21.701 1.00 92.44 92 SER A N 1
ATOM 727 C CA . SER A 1 92 ? -0.836 -2.578 22.117 1.00 92.44 92 SER A CA 1
ATOM 728 C C . SER A 1 92 ? 0.259 -1.697 21.517 1.00 92.44 92 SER A C 1
ATOM 730 O O . SER A 1 92 ? 1.418 -2.113 21.466 1.00 92.44 92 SER A O 1
ATOM 732 N N . GLY A 1 93 ? -0.087 -0.479 21.113 1.00 92.19 93 GLY A N 1
ATOM 733 C CA . GLY A 1 93 ? 0.858 0.449 20.504 1.00 92.19 93 GLY A CA 1
ATOM 734 C C . GLY A 1 93 ? 0.187 1.549 19.691 1.00 92.19 93 GLY A C 1
ATOM 735 O O . GLY A 1 93 ? -1.037 1.601 19.568 1.00 92.19 93 GLY A O 1
ATOM 736 N N . VAL A 1 94 ? 1.024 2.419 19.133 1.00 90.81 94 VAL A N 1
ATOM 737 C CA . VAL A 1 94 ? 0.621 3.441 18.165 1.00 90.81 94 VAL A CA 1
ATOM 738 C C . VAL A 1 94 ? 0.990 2.946 16.770 1.00 90.81 94 VAL A C 1
ATOM 740 O O . VAL A 1 94 ? 2.119 2.501 16.553 1.00 90.81 94 VAL A O 1
ATOM 743 N N . TYR A 1 95 ? 0.038 3.001 15.843 1.00 87.25 95 TYR A N 1
ATOM 744 C CA . TYR A 1 95 ? 0.175 2.474 14.490 1.00 87.25 95 TYR A CA 1
ATOM 745 C C . TYR A 1 95 ? -0.260 3.512 13.464 1.00 87.25 95 TYR A C 1
ATOM 747 O O . TYR A 1 95 ? -1.335 4.095 13.588 1.00 87.25 95 TYR A O 1
ATOM 755 N N . ASN A 1 96 ? 0.538 3.661 12.408 1.00 86.12 96 ASN A N 1
ATOM 756 C CA . ASN A 1 96 ? 0.116 4.339 11.190 1.00 86.12 96 ASN A CA 1
ATOM 757 C C . ASN A 1 96 ? -0.563 3.314 10.286 1.00 86.12 96 ASN A C 1
ATOM 759 O O . ASN A 1 96 ? 0.075 2.391 9.777 1.00 86.12 96 ASN A O 1
ATOM 763 N N . VAL A 1 97 ? -1.872 3.454 10.136 1.00 85.50 97 VAL A N 1
ATOM 764 C CA . VAL A 1 97 ? -2.724 2.562 9.357 1.00 85.50 97 VAL A CA 1
ATOM 765 C C . VAL A 1 97 ? -2.981 3.215 8.009 1.00 85.50 97 VAL A C 1
ATOM 767 O O . VAL A 1 97 ? -3.357 4.380 7.950 1.00 85.50 97 VAL A O 1
ATOM 770 N N . SER A 1 98 ? -2.774 2.469 6.926 1.00 86.44 98 SER A N 1
ATOM 771 C CA . SER A 1 98 ? -3.100 2.891 5.560 1.00 86.44 98 SER A CA 1
ATOM 772 C C . SER A 1 98 ? -3.992 1.833 4.928 1.00 86.44 98 SER A C 1
ATOM 774 O O . SER A 1 98 ? -3.597 0.670 4.820 1.00 86.44 98 SER A O 1
ATOM 776 N N . LEU A 1 99 ? -5.213 2.223 4.568 1.00 87.19 99 LEU A N 1
ATOM 777 C CA . LEU A 1 99 ? -6.238 1.321 4.053 1.00 87.19 99 LEU A CA 1
ATOM 778 C C . LEU A 1 99 ? -6.756 1.833 2.716 1.00 87.19 99 LEU A C 1
ATOM 780 O O . LEU A 1 99 ? -7.276 2.941 2.621 1.00 87.19 99 LEU A O 1
ATOM 784 N N . TYR A 1 100 ? -6.659 1.000 1.690 1.00 85.75 100 TYR A N 1
ATOM 785 C CA . TYR A 1 100 ? -7.263 1.273 0.394 1.00 85.75 100 TYR A CA 1
ATOM 786 C C . TYR A 1 100 ? -8.770 1.137 0.502 1.00 85.75 100 TYR A C 1
ATOM 788 O O . TYR A 1 100 ? -9.252 0.124 1.009 1.00 85.75 100 TYR A O 1
ATOM 796 N N . ILE A 1 101 ? -9.507 2.122 0.001 1.00 87.25 101 ILE A N 1
ATOM 797 C CA . ILE A 1 101 ? -10.969 2.108 0.012 1.00 87.25 101 ILE A CA 1
ATOM 798 C C . ILE A 1 101 ? -11.524 1.858 -1.387 1.00 87.25 101 ILE A C 1
ATOM 800 O O . ILE A 1 101 ? -11.060 2.436 -2.367 1.00 87.25 101 ILE A O 1
ATOM 804 N N . TYR A 1 102 ? -12.537 0.997 -1.471 1.00 84.44 102 TYR A N 1
ATOM 805 C CA . TYR A 1 102 ? -13.242 0.667 -2.710 1.00 84.44 102 TYR A CA 1
ATOM 806 C C . TYR A 1 102 ? -14.750 0.671 -2.489 1.00 84.44 102 TYR A C 1
ATOM 808 O O . TYR A 1 102 ? -15.212 0.342 -1.392 1.00 84.44 102 TYR A O 1
ATOM 816 N N . PRO A 1 103 ? -15.558 0.996 -3.508 1.00 83.12 103 PRO A N 1
ATOM 817 C CA . PRO A 1 103 ? -16.998 0.939 -3.361 1.00 83.12 103 PRO A CA 1
ATOM 818 C C . PRO A 1 103 ? -17.457 -0.520 -3.226 1.00 83.12 103 PRO A C 1
ATOM 820 O O . PRO A 1 103 ? -16.823 -1.455 -3.720 1.00 83.12 103 PRO A O 1
ATOM 823 N N . LYS A 1 104 ? -18.588 -0.734 -2.547 1.00 76.69 104 LYS A N 1
ATOM 824 C CA . LYS A 1 104 ? -19.064 -2.074 -2.159 1.00 76.69 104 LYS A CA 1
ATOM 825 C C . LYS A 1 104 ? -19.432 -3.000 -3.333 1.00 76.69 104 LYS A C 1
ATOM 827 O O . LYS A 1 104 ? -19.633 -4.197 -3.150 1.00 76.69 104 LYS A O 1
ATOM 832 N N . ASN A 1 105 ? -19.526 -2.460 -4.544 1.00 69.69 105 ASN A N 1
ATOM 833 C CA . ASN A 1 105 ? -19.723 -3.223 -5.777 1.00 69.69 105 ASN A CA 1
ATOM 834 C C . ASN A 1 105 ? -18.414 -3.801 -6.355 1.00 69.69 105 ASN A C 1
ATOM 836 O O . ASN A 1 105 ? -18.444 -4.377 -7.438 1.00 69.69 105 ASN A O 1
ATOM 840 N N . PHE A 1 106 ? -17.278 -3.652 -5.668 1.00 66.50 106 PHE A N 1
ATOM 841 C CA . PHE A 1 106 ? -15.997 -4.219 -6.082 1.00 66.50 106 PHE A CA 1
ATOM 842 C C . PHE A 1 106 ? -16.001 -5.755 -6.008 1.00 66.50 106 PHE A C 1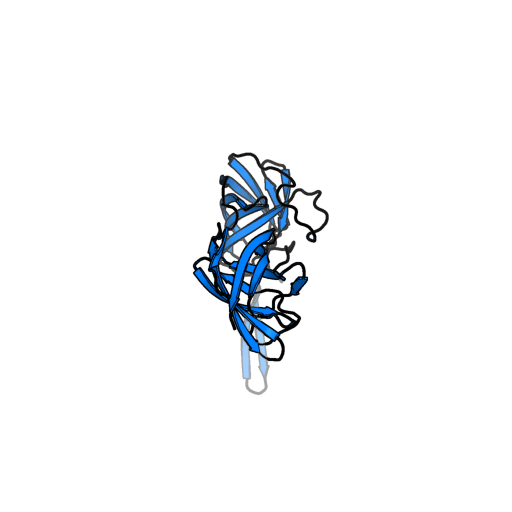
ATOM 844 O O . PHE A 1 106 ? -16.264 -6.330 -4.952 1.00 66.50 106 PHE A O 1
ATOM 851 N N . THR A 1 107 ? -15.708 -6.424 -7.129 1.00 57.84 107 THR A N 1
ATOM 852 C CA . THR A 1 107 ? -15.880 -7.882 -7.273 1.00 57.84 107 THR A CA 1
ATOM 853 C C . THR A 1 107 ? -14.588 -8.703 -7.277 1.00 57.84 107 THR A C 1
ATOM 855 O O . THR A 1 107 ? -14.676 -9.901 -7.016 1.00 57.84 107 THR A O 1
ATOM 858 N N . ALA A 1 108 ? -13.404 -8.134 -7.554 1.00 56.16 108 ALA A N 1
ATOM 859 C CA . ALA A 1 108 ? -12.137 -8.880 -7.475 1.00 56.16 108 ALA A CA 1
ATOM 860 C C . ALA A 1 108 ? -10.870 -7.990 -7.478 1.00 56.16 108 ALA A C 1
ATOM 862 O O . ALA A 1 108 ? -10.809 -7.029 -8.244 1.00 56.16 108 ALA A O 1
ATOM 863 N N . PRO A 1 109 ? -9.811 -8.368 -6.728 1.00 51.62 109 PRO A N 1
ATOM 864 C CA . PRO A 1 109 ? -8.516 -7.676 -6.693 1.00 51.62 109 PRO A CA 1
ATOM 865 C C . PRO A 1 109 ? -7.631 -7.891 -7.931 1.00 51.62 109 PRO A C 1
ATOM 867 O O . PRO A 1 109 ? -6.583 -7.265 -8.035 1.00 51.62 109 PRO A O 1
ATOM 870 N N . THR A 1 110 ? -8.015 -8.748 -8.883 1.00 48.28 110 THR A N 1
ATOM 871 C CA . THR A 1 110 ? -7.143 -9.108 -10.017 1.00 48.28 110 THR A CA 1
ATOM 872 C C . THR A 1 110 ? -6.982 -8.018 -11.071 1.00 48.28 110 THR A C 1
ATOM 874 O O . THR A 1 110 ? -6.123 -8.171 -11.922 1.00 48.28 110 THR A O 1
ATOM 877 N N . ASN A 1 111 ? -7.768 -6.939 -11.031 1.00 47.22 111 ASN A N 1
ATOM 878 C CA . ASN A 1 111 ? -7.623 -5.785 -11.923 1.00 47.22 111 ASN A CA 1
ATOM 879 C C . ASN A 1 111 ? -8.132 -4.526 -11.215 1.00 47.22 111 ASN A C 1
ATOM 881 O O . ASN A 1 111 ? -9.165 -3.959 -11.579 1.00 47.22 111 ASN A O 1
ATOM 885 N N . VAL A 1 112 ? -7.432 -4.105 -10.163 1.00 50.06 112 VAL A N 1
ATOM 886 C CA . VAL A 1 112 ? -7.642 -2.776 -9.590 1.00 50.06 112 VAL A CA 1
ATOM 887 C C . VAL A 1 112 ? -7.375 -1.757 -10.695 1.00 50.06 112 VAL A C 1
ATOM 889 O O . VAL A 1 112 ? -6.233 -1.522 -11.078 1.00 50.06 112 VAL A O 1
ATOM 892 N N . THR A 1 113 ? -8.441 -1.194 -11.255 1.00 52.19 113 THR A N 1
ATOM 893 C CA . THR A 1 113 ? -8.330 -0.106 -12.223 1.00 52.19 113 THR A CA 1
ATOM 894 C C . THR A 1 113 ? -8.398 1.185 -11.416 1.00 52.19 113 THR A C 1
ATOM 896 O O . THR A 1 113 ? -9.422 1.415 -10.764 1.00 52.19 113 THR A O 1
ATOM 899 N N . PRO A 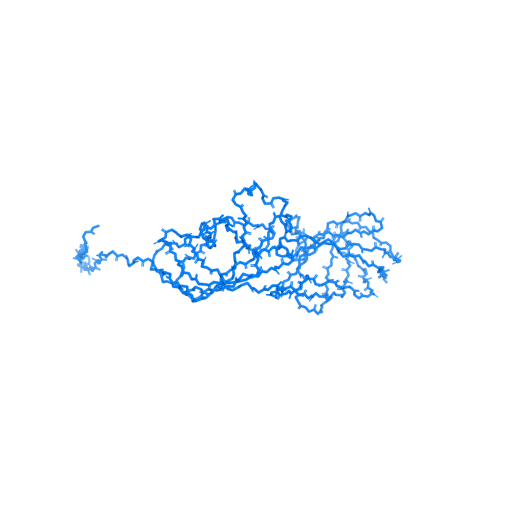1 114 ? -7.341 2.013 -11.397 1.00 55.50 114 PRO A N 1
ATOM 900 C CA . PRO A 1 114 ? -7.415 3.315 -10.754 1.00 55.50 114 PRO A CA 1
ATOM 901 C C . PRO A 1 114 ? -8.607 4.119 -11.294 1.00 55.50 114 PRO A C 1
ATOM 903 O O . PRO A 1 114 ? -8.884 4.077 -12.494 1.00 55.50 114 PRO A O 1
ATOM 906 N N . ASN A 1 115 ? -9.281 4.875 -10.424 1.00 57.88 115 ASN A N 1
ATOM 907 C CA . ASN A 1 115 ? -10.389 5.787 -10.750 1.00 57.88 115 ASN A CA 1
ATOM 908 C C . ASN A 1 115 ? -11.756 5.158 -11.091 1.00 5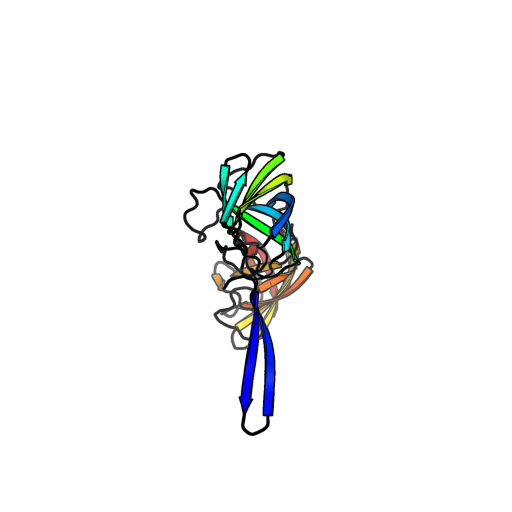7.88 115 ASN A C 1
ATOM 910 O O . ASN A 1 115 ? -12.539 5.772 -11.814 1.00 57.88 115 ASN A O 1
ATOM 914 N N . SER A 1 116 ? -12.120 3.980 -10.565 1.00 64.00 116 SER A N 1
ATOM 915 C CA . SER A 1 116 ? -13.496 3.468 -10.758 1.00 64.00 116 SER A CA 1
ATOM 916 C C . SER A 1 116 ? -14.575 4.293 -10.031 1.00 64.00 116 SER A C 1
ATOM 918 O O . SER A 1 116 ? -15.767 4.046 -10.207 1.00 64.00 116 SER A O 1
ATOM 920 N N . PHE A 1 117 ? -14.168 5.233 -9.176 1.00 77.06 117 PHE A N 1
ATOM 921 C CA . PHE A 1 117 ? -15.025 6.163 -8.450 1.00 77.06 117 PHE A CA 1
ATOM 922 C C . PHE A 1 117 ? -14.228 7.411 -8.052 1.00 77.06 117 PHE A C 1
ATOM 924 O O . PHE A 1 117 ? -12.999 7.396 -8.087 1.00 77.06 117 PHE A O 1
ATOM 931 N N . GLU A 1 118 ? -14.932 8.473 -7.658 1.00 82.88 118 GLU A N 1
ATOM 932 C CA . GLU A 1 118 ? -14.347 9.743 -7.224 1.00 82.88 118 GLU A CA 1
ATOM 933 C C . GLU A 1 118 ? -14.843 10.104 -5.816 1.00 82.88 118 GLU A C 1
ATOM 935 O O . GLU A 1 118 ? -16.043 10.060 -5.533 1.00 82.88 118 GLU A O 1
ATOM 940 N N . ILE A 1 119 ? -13.917 10.498 -4.943 1.00 85.88 119 ILE A N 1
ATOM 941 C CA . ILE A 1 119 ? -14.189 11.172 -3.671 1.00 85.88 119 ILE A CA 1
ATOM 942 C C . ILE A 1 119 ? -13.894 12.653 -3.877 1.00 85.88 119 ILE A C 1
ATOM 944 O O . ILE A 1 119 ? -12.761 13.032 -4.181 1.00 85.88 119 ILE A O 1
ATOM 948 N N . LYS A 1 120 ? -14.933 13.478 -3.733 1.00 87.25 120 LYS A N 1
ATOM 949 C CA . LYS A 1 120 ? -14.835 14.928 -3.914 1.00 87.25 120 LYS A CA 1
ATOM 950 C C . LYS A 1 120 ? -13.990 15.563 -2.809 1.00 87.25 120 LYS A C 1
ATOM 952 O O . LYS A 1 120 ? -14.021 15.080 -1.682 1.00 87.25 120 LYS A O 1
ATOM 957 N N . PRO A 1 121 ? -13.304 16.680 -3.085 1.00 88.50 121 PRO A N 1
ATOM 958 C CA . PRO A 1 121 ? -12.603 17.411 -2.043 1.00 88.50 121 PRO A CA 1
ATOM 959 C C . PRO A 1 121 ? -13.550 17.852 -0.915 1.00 88.50 121 PRO A C 1
ATOM 961 O O . PRO A 1 121 ? -14.635 18.373 -1.185 1.00 88.50 121 PRO A O 1
ATOM 964 N N . GLY A 1 122 ? -13.142 17.665 0.338 1.00 90.12 122 GLY A N 1
ATOM 965 C CA . GLY A 1 122 ? -13.887 18.092 1.516 1.00 90.12 122 GLY A CA 1
ATOM 966 C C . GLY A 1 122 ? -13.483 17.373 2.803 1.00 90.12 122 GLY A C 1
ATOM 967 O O . GLY A 1 122 ? -12.548 16.571 2.838 1.00 90.12 122 GLY A O 1
ATOM 968 N N . THR A 1 123 ? -14.229 17.667 3.865 1.00 92.88 123 THR A N 1
ATOM 969 C CA . THR A 1 123 ? -14.131 16.977 5.154 1.00 92.88 123 THR A CA 1
ATOM 970 C C . THR A 1 123 ? -15.201 15.893 5.237 1.00 92.88 123 THR A C 1
ATOM 972 O O . THR A 1 123 ? -16.374 16.119 4.929 1.00 92.88 123 THR A O 1
ATOM 975 N N . TYR A 1 124 ? -14.793 14.711 5.675 1.00 93.12 124 TYR A N 1
ATOM 976 C CA . TYR A 1 124 ? -15.629 13.532 5.814 1.00 93.12 124 TYR A CA 1
ATOM 977 C C . TYR A 1 124 ? -15.666 13.094 7.273 1.00 93.12 124 TYR A C 1
ATOM 979 O O . TYR A 1 124 ? -14.629 12.978 7.922 1.00 93.12 124 TYR A O 1
ATOM 987 N N . GLU A 1 125 ? -16.857 12.801 7.783 1.00 93.81 125 GLU A N 1
ATOM 988 C CA . GLU A 1 125 ? -16.997 11.923 8.935 1.00 93.81 125 GLU A CA 1
ATOM 989 C C . GLU A 1 125 ? -16.661 10.500 8.482 1.00 93.81 125 GLU A C 1
ATOM 991 O O . GLU A 1 125 ? -17.237 9.984 7.518 1.00 93.81 125 GLU A O 1
ATOM 996 N N . VAL A 1 126 ? -15.701 9.885 9.165 1.00 93.19 126 VAL A N 1
ATOM 997 C CA . VAL A 1 126 ? -15.192 8.552 8.861 1.00 93.19 126 VAL A CA 1
ATOM 998 C C . VAL A 1 126 ? -15.474 7.635 10.032 1.00 93.19 126 VAL A C 1
ATOM 1000 O O . VAL A 1 126 ? -14.935 7.839 11.117 1.00 93.19 126 VAL A O 1
ATOM 1003 N N . THR A 1 127 ? -16.259 6.587 9.807 1.00 93.50 127 THR A N 1
ATOM 1004 C CA . THR A 1 127 ? -16.459 5.510 10.780 1.00 93.50 127 THR A CA 1
ATOM 1005 C C . THR A 1 127 ? -15.724 4.255 10.334 1.00 93.50 127 THR A C 1
ATOM 1007 O O . THR A 1 127 ? -16.060 3.658 9.313 1.00 93.50 127 THR A O 1
ATOM 1010 N N . PHE A 1 128 ? -14.756 3.815 11.132 1.00 91.75 128 PHE A N 1
ATOM 1011 C CA . PHE A 1 128 ? -14.134 2.503 10.995 1.00 91.75 128 PHE A CA 1
ATOM 1012 C C . PHE A 1 128 ? -15.002 1.452 11.685 1.00 91.75 128 PHE A C 1
ATOM 1014 O O . PHE A 1 128 ? -15.281 1.560 12.883 1.00 91.75 128 PHE A O 1
ATOM 1021 N N . VAL A 1 129 ? -15.409 0.426 10.940 1.00 92.00 129 VAL A N 1
ATOM 1022 C CA . VAL A 1 129 ? -16.145 -0.729 11.467 1.00 92.00 129 VAL A CA 1
ATOM 1023 C C . VAL A 1 129 ? -15.134 -1.797 11.870 1.00 92.00 129 VAL A C 1
ATOM 1025 O O . VAL A 1 129 ? -14.405 -2.318 11.022 1.00 92.00 129 VAL A O 1
ATOM 1028 N N . THR A 1 130 ? -15.077 -2.122 13.164 1.00 91.44 130 THR A N 1
ATOM 1029 C CA . THR A 1 130 ? -14.085 -3.058 13.717 1.00 91.44 130 THR A CA 1
ATOM 1030 C C . THR A 1 130 ? -14.725 -4.197 14.513 1.00 91.44 130 THR A C 1
ATOM 1032 O O . THR A 1 130 ? -15.894 -4.126 14.893 1.00 91.44 130 THR A O 1
ATOM 1035 N N . SER A 1 131 ? -13.945 -5.234 14.839 1.00 90.06 131 SER A N 1
ATOM 1036 C CA . SER A 1 131 ? -14.387 -6.364 15.677 1.00 90.06 131 SER A CA 1
ATOM 1037 C C . SER A 1 131 ? -14.793 -5.985 17.103 1.00 90.06 131 SER A C 1
ATOM 1039 O O . SER A 1 131 ? -15.437 -6.786 17.780 1.00 90.06 131 SER A O 1
ATOM 1041 N N . ILE A 1 132 ? -14.423 -4.792 17.57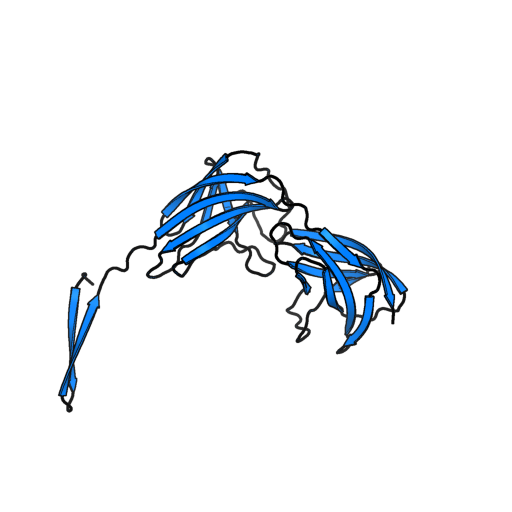4 1.00 89.62 132 ILE A N 1
ATOM 1042 C CA . ILE A 1 132 ? -14.691 -4.331 18.944 1.00 89.62 132 ILE A CA 1
ATOM 1043 C C . ILE A 1 132 ? -15.670 -3.149 19.003 1.00 89.62 132 ILE A C 1
ATOM 1045 O O . ILE A 1 132 ? -15.999 -2.690 20.097 1.00 89.62 132 ILE A O 1
ATOM 1049 N N . GLY A 1 133 ? -16.155 -2.675 17.851 1.00 89.31 133 GLY A N 1
ATOM 1050 C CA . GLY A 1 133 ? -17.100 -1.565 17.743 1.00 89.31 133 GLY A CA 1
ATOM 1051 C C . GLY A 1 133 ? -16.792 -0.608 16.593 1.00 89.31 133 GLY A C 1
ATOM 1052 O O . GLY A 1 133 ? -15.841 -0.796 15.831 1.00 89.31 133 GLY A O 1
ATOM 1053 N N . ASN A 1 134 ? -17.612 0.434 16.486 1.00 92.06 134 ASN A N 1
ATOM 1054 C CA . ASN A 1 134 ? -17.454 1.483 15.485 1.00 92.06 134 ASN A CA 1
ATOM 1055 C C . ASN A 1 134 ? -16.677 2.660 16.076 1.00 92.06 134 ASN A C 1
ATOM 1057 O O . ASN A 1 134 ? -16.981 3.103 17.185 1.00 92.06 134 ASN A O 1
ATOM 1061 N N . TYR A 1 135 ? -15.712 3.178 15.319 1.00 89.88 135 TYR A N 1
ATOM 1062 C CA . TYR A 1 135 ? -14.874 4.302 15.736 1.00 89.88 135 TYR A CA 1
ATOM 1063 C C . TYR A 1 135 ? -14.949 5.419 14.715 1.00 89.88 135 TYR A C 1
ATOM 1065 O O . TYR A 1 135 ? -14.553 5.234 13.565 1.00 89.88 135 TYR A O 1
ATOM 1073 N N . THR A 1 136 ? -15.440 6.575 15.151 1.00 91.06 136 THR A N 1
ATOM 1074 C CA . THR A 1 136 ? -15.625 7.739 14.287 1.00 91.06 136 THR A CA 1
ATOM 1075 C C . THR A 1 136 ? -14.501 8.752 14.477 1.00 91.06 136 THR A C 1
ATOM 1077 O O . THR A 1 136 ? -14.054 9.005 15.595 1.00 91.06 136 THR A O 1
ATOM 1080 N N . THR A 1 137 ? -14.049 9.333 13.374 1.00 91.25 137 THR A N 1
ATOM 1081 C CA . THR A 1 137 ? -13.115 10.458 13.309 1.00 91.25 137 THR A CA 1
ATOM 1082 C C . THR A 1 137 ? -13.486 11.354 12.125 1.00 91.25 137 THR A C 1
ATOM 1084 O O . THR A 1 137 ? -14.442 11.075 11.400 1.00 91.25 137 THR A O 1
ATOM 1087 N N . THR A 1 138 ? -12.740 12.429 11.920 1.00 92.12 138 THR A N 1
ATOM 1088 C CA . THR A 1 138 ? -12.840 13.277 10.732 1.00 92.12 138 THR A CA 1
ATOM 1089 C C . THR A 1 138 ? -11.642 13.038 9.827 1.00 92.12 138 THR A C 1
ATOM 1091 O O . THR A 1 138 ? -10.518 12.911 10.320 1.00 92.12 138 THR A O 1
ATOM 1094 N N . ALA A 1 139 ? -11.877 13.017 8.517 1.00 91.56 139 ALA A N 1
ATOM 1095 C CA . ALA A 1 139 ? -10.828 12.993 7.513 1.00 91.56 139 ALA A CA 1
ATOM 1096 C C . ALA A 1 139 ? -10.953 14.153 6.535 1.00 91.56 139 ALA A C 1
ATOM 1098 O O . ALA A 1 139 ? -12.047 14.456 6.062 1.00 91.56 139 ALA A O 1
ATOM 1099 N N . GLU A 1 140 ? -9.828 14.771 6.202 1.00 90.69 140 GLU A N 1
ATOM 1100 C CA . GLU A 1 140 ? -9.749 15.731 5.106 1.00 90.69 140 GLU A CA 1
ATOM 1101 C C . GLU A 1 140 ? -9.202 15.042 3.859 1.00 90.69 140 GLU A C 1
ATOM 1103 O O . GLU A 1 140 ? -8.313 14.190 3.927 1.00 90.69 140 GLU A O 1
ATOM 1108 N N . THR A 1 141 ? -9.747 15.392 2.700 1.00 86.19 141 THR A N 1
ATOM 1109 C CA . THR A 1 141 ? -9.167 14.967 1.428 1.00 86.19 141 THR A CA 1
ATOM 1110 C C . THR A 1 141 ? -7.914 15.774 1.128 1.00 86.19 141 THR A C 1
ATOM 1112 O O . THR A 1 141 ? -7.986 16.998 0.991 1.00 86.19 141 THR A O 1
ATOM 1115 N N . VAL A 1 142 ? -6.796 15.093 0.914 1.00 77.56 142 VAL A N 1
ATOM 1116 C CA . VAL A 1 142 ? -5.570 15.706 0.404 1.00 77.56 142 VAL A CA 1
ATOM 1117 C C . VAL A 1 142 ? -5.446 15.302 -1.062 1.00 77.56 142 VAL A C 1
ATOM 1119 O O . VAL A 1 142 ? -5.186 14.148 -1.400 1.00 77.56 142 VAL A O 1
ATOM 1122 N N . THR A 1 143 ? -5.731 16.244 -1.961 1.00 63.28 143 THR A N 1
ATOM 1123 C CA . THR A 1 143 ? -6.058 15.926 -3.361 1.00 63.28 143 THR A CA 1
ATOM 1124 C C . THR A 1 143 ? -4.907 15.492 -4.255 1.00 63.28 143 THR A C 1
ATOM 1126 O O . THR A 1 143 ? -5.176 15.092 -5.382 1.00 63.28 143 THR A O 1
ATOM 1129 N N . THR A 1 144 ? -3.647 15.533 -3.831 1.00 58.66 144 THR A N 1
ATOM 1130 C CA . THR A 1 144 ? -2.565 15.132 -4.737 1.00 58.66 144 THR A CA 1
ATOM 1131 C C . THR A 1 144 ? -1.415 14.481 -4.007 1.00 58.66 144 THR A C 1
ATOM 1133 O O . THR A 1 144 ? -0.621 15.146 -3.347 1.00 58.66 144 THR A O 1
ATOM 1136 N N . THR A 1 145 ? -1.261 13.195 -4.269 1.00 56.50 145 THR A N 1
ATOM 1137 C CA . THR A 1 145 ? 0.059 12.593 -4.386 1.00 56.50 145 THR A CA 1
ATOM 1138 C C . THR A 1 145 ? 0.355 12.432 -5.876 1.00 56.50 145 THR A C 1
ATOM 1140 O O . THR A 1 145 ? -0.487 11.933 -6.621 1.00 56.50 145 THR A O 1
ATOM 1143 N N . SER A 1 146 ? 1.508 12.932 -6.330 1.00 62.88 146 SER A N 1
ATOM 1144 C CA . SER A 1 146 ? 1.972 12.816 -7.720 1.00 62.88 146 SER A CA 1
ATOM 1145 C C . SER A 1 146 ? 1.918 11.362 -8.201 1.00 62.88 146 SER A C 1
ATOM 1147 O O . SER A 1 146 ? 1.997 10.435 -7.411 1.00 62.88 146 SER A O 1
ATOM 1149 N N . THR A 1 147 ? 1.782 11.101 -9.496 1.00 71.31 147 THR A N 1
ATOM 1150 C CA . THR A 1 147 ? 2.004 9.741 -10.017 1.00 71.31 147 THR A CA 1
ATOM 1151 C C . THR A 1 147 ? 3.449 9.333 -9.698 1.00 71.31 147 THR A C 1
ATOM 1153 O O . THR A 1 147 ? 4.329 10.190 -9.869 1.00 71.31 147 THR A O 1
ATOM 1156 N N . PRO A 1 148 ? 3.739 8.091 -9.251 1.00 79.25 148 PRO A N 1
ATOM 1157 C CA . PRO A 1 148 ? 5.112 7.667 -9.025 1.00 79.25 148 PRO A CA 1
ATOM 1158 C C . PRO A 1 148 ? 5.917 7.887 -10.305 1.00 79.25 148 PRO A C 1
ATOM 1160 O O . PRO A 1 148 ? 5.514 7.446 -11.385 1.00 79.25 148 PRO A O 1
ATOM 1163 N N . GLN A 1 149 ? 7.023 8.616 -10.185 1.00 85.50 149 GLN A N 1
ATOM 1164 C CA . GLN A 1 149 ? 7.916 8.881 -11.307 1.00 85.50 149 GLN A CA 1
ATOM 1165 C C . GLN A 1 149 ? 8.994 7.807 -11.344 1.00 85.50 149 GLN A C 1
ATOM 1167 O O . GLN A 1 149 ? 9.520 7.402 -10.305 1.00 85.50 149 GLN A O 1
ATOM 1172 N N . PHE A 1 150 ? 9.324 7.377 -12.552 1.00 84.69 150 PHE A N 1
ATOM 1173 C CA . PHE A 1 150 ? 10.341 6.379 -12.820 1.00 84.69 150 PHE A CA 1
ATOM 1174 C C . PHE A 1 150 ? 11.152 6.834 -14.022 1.00 84.69 150 PHE A C 1
ATOM 1176 O O . PHE A 1 150 ? 10.573 7.179 -15.049 1.00 84.69 150 PHE A O 1
ATOM 1183 N N . SER A 1 151 ? 12.471 6.854 -13.886 1.00 88.50 151 SER A N 1
ATOM 1184 C CA . SER A 1 151 ? 13.382 7.148 -14.989 1.00 88.50 151 SER A CA 1
ATOM 1185 C C . SER A 1 151 ? 14.636 6.299 -14.888 1.00 88.50 151 SER A C 1
ATOM 1187 O O . SER A 1 151 ? 15.045 5.925 -13.781 1.00 88.50 151 SER A O 1
ATOM 1189 N N . VAL A 1 152 ? 15.269 6.021 -16.025 1.00 86.31 152 VAL A N 1
ATOM 1190 C CA . VAL A 1 152 ? 16.466 5.186 -16.092 1.00 86.31 152 VAL A CA 1
ATOM 1191 C C . VAL A 1 152 ? 17.601 5.963 -16.756 1.00 86.31 152 VAL A C 1
ATOM 1193 O O . VAL A 1 152 ? 17.434 6.604 -17.781 1.00 86.31 152 VAL A O 1
ATOM 1196 N N . GLU A 1 153 ? 18.791 5.937 -16.166 1.00 82.50 153 GLU A N 1
ATOM 1197 C CA . GLU A 1 153 ? 19.963 6.578 -16.760 1.00 82.50 153 GLU A CA 1
ATOM 1198 C C . GLU A 1 153 ? 20.724 5.607 -17.677 1.00 82.50 153 GLU A C 1
ATOM 1200 O O . GLU A 1 153 ? 20.894 4.415 -17.406 1.00 82.50 153 GLU A O 1
ATOM 1205 N N . ASN A 1 154 ? 21.161 6.156 -18.809 1.00 63.19 154 ASN A N 1
ATOM 1206 C CA . ASN A 1 154 ? 21.452 5.466 -20.060 1.00 63.19 154 ASN A CA 1
ATOM 1207 C C . ASN A 1 154 ? 22.813 4.743 -20.075 1.00 63.19 154 ASN A C 1
ATOM 1209 O O . ASN A 1 154 ? 23.765 5.260 -20.648 1.00 63.19 154 ASN A O 1
ATOM 1213 N N . THR A 1 155 ? 22.928 3.571 -19.442 1.00 61.56 155 THR A N 1
ATOM 1214 C CA . THR A 1 155 ? 23.878 2.494 -19.819 1.00 61.56 155 THR A CA 1
ATOM 1215 C C . THR A 1 155 ? 23.627 1.238 -18.980 1.00 61.56 155 THR A C 1
ATOM 1217 O O . THR A 1 155 ? 24.049 1.145 -17.827 1.00 61.56 155 THR A O 1
ATOM 1220 N N . ALA A 1 156 ? 22.977 0.231 -19.563 1.00 62.97 156 ALA A N 1
ATOM 1221 C CA . ALA A 1 156 ? 22.881 -1.070 -18.917 1.00 62.97 156 ALA A CA 1
ATOM 1222 C C . ALA A 1 156 ? 24.172 -1.861 -19.155 1.00 62.97 156 ALA A C 1
ATOM 1224 O O . ALA A 1 156 ? 24.506 -2.167 -20.299 1.00 62.97 156 ALA A O 1
ATOM 1225 N N . LYS A 1 157 ? 24.905 -2.199 -18.086 1.00 65.44 157 LYS A N 1
ATOM 1226 C CA . LYS A 1 157 ? 26.059 -3.108 -18.187 1.00 65.44 157 LYS A CA 1
ATOM 1227 C C . LYS A 1 157 ? 25.590 -4.555 -18.151 1.00 65.44 157 LYS A C 1
ATOM 1229 O O . LYS A 1 157 ? 24.959 -4.952 -17.163 1.00 65.44 157 LYS A O 1
ATOM 1234 N N . GLU A 1 158 ? 25.949 -5.319 -19.178 1.00 71.06 158 GLU A N 1
ATOM 1235 C CA . GLU A 1 158 ? 25.620 -6.737 -19.282 1.00 71.06 158 GLU A CA 1
ATOM 1236 C C . GLU A 1 158 ? 26.603 -7.634 -18.501 1.00 71.06 158 GLU A C 1
ATOM 1238 O O . GLU A 1 158 ? 27.794 -7.352 -18.366 1.00 71.06 158 GLU A O 1
ATOM 1243 N N . GLY A 1 159 ? 26.096 -8.739 -17.961 1.00 73.44 159 GLY A N 1
ATOM 1244 C CA . GLY A 1 159 ? 26.887 -9.869 -17.478 1.00 73.44 159 GLY A CA 1
ATOM 1245 C C . GLY A 1 159 ? 26.075 -11.162 -17.531 1.00 73.44 159 GLY A C 1
ATOM 1246 O O . GLY A 1 159 ? 24.881 -11.133 -17.811 1.00 73.44 159 GLY A O 1
ATOM 1247 N N . VAL A 1 160 ? 26.690 -12.307 -17.229 1.00 74.81 160 VAL A N 1
ATOM 1248 C CA . VAL A 1 160 ? 25.983 -13.599 -17.162 1.00 74.81 160 VAL A CA 1
ATOM 1249 C C . VAL A 1 160 ? 26.192 -14.236 -15.794 1.00 74.81 160 VAL A C 1
ATOM 1251 O O . VAL A 1 160 ? 27.325 -14.411 -15.347 1.00 74.81 160 VAL A O 1
ATOM 1254 N N . VAL A 1 161 ? 25.099 -14.612 -15.125 1.00 74.94 161 VAL A N 1
ATOM 1255 C CA . VAL A 1 161 ? 25.127 -15.302 -13.825 1.00 74.94 161 VAL A CA 1
ATOM 1256 C C . VAL A 1 161 ? 24.137 -16.461 -13.853 1.00 74.94 161 VAL A C 1
ATOM 1258 O O . VAL A 1 161 ? 22.947 -16.253 -14.062 1.00 74.94 161 VAL A O 1
ATOM 1261 N N . ASN A 1 162 ? 24.616 -17.688 -13.619 1.00 74.62 162 ASN A N 1
ATOM 1262 C CA . ASN A 1 162 ? 23.796 -18.911 -13.629 1.00 74.62 162 ASN A CA 1
ATOM 1263 C C . ASN A 1 162 ? 22.943 -19.084 -14.905 1.00 74.62 162 ASN A C 1
ATOM 1265 O O . ASN A 1 162 ? 21.818 -19.569 -14.834 1.00 74.62 162 ASN A O 1
ATOM 1269 N N . GLY A 1 163 ? 23.470 -18.670 -16.062 1.00 73.81 163 GLY A N 1
ATOM 1270 C CA . GLY A 1 163 ? 22.766 -18.763 -17.347 1.00 73.81 163 GLY A CA 1
ATOM 1271 C C . GLY A 1 163 ? 21.714 -17.677 -17.598 1.00 73.81 163 GLY A C 1
ATOM 1272 O O . GLY A 1 163 ? 21.027 -17.748 -18.609 1.00 73.81 163 GLY A O 1
ATOM 1273 N N . LEU A 1 164 ? 21.594 -16.678 -16.717 1.00 77.38 164 LEU A N 1
ATOM 1274 C CA . LEU A 1 164 ? 20.735 -15.509 -16.916 1.00 77.38 164 LEU A CA 1
ATOM 1275 C C . LEU A 1 164 ? 21.561 -14.292 -17.317 1.00 77.38 164 LEU A C 1
ATOM 1277 O O . LEU A 1 164 ? 22.628 -14.056 -16.733 1.00 77.38 164 LEU A O 1
ATOM 1281 N N . THR A 1 165 ? 21.031 -13.492 -18.241 1.00 80.69 165 THR A N 1
ATOM 1282 C CA . THR A 1 165 ? 21.575 -12.165 -18.530 1.00 80.69 165 THR A CA 1
ATOM 1283 C C . THR A 1 165 ? 21.277 -11.233 -17.356 1.00 80.69 165 THR A C 1
ATOM 1285 O O . THR A 1 165 ? 20.140 -11.099 -16.896 1.00 80.69 165 THR A O 1
ATOM 1288 N N . GLN A 1 166 ? 22.339 -10.616 -16.853 1.00 84.19 166 GLN A N 1
ATOM 1289 C CA . GLN A 1 166 ? 22.335 -9.580 -15.837 1.00 84.19 166 GLN A CA 1
ATOM 1290 C C . GLN A 1 166 ? 22.354 -8.215 -16.524 1.00 84.19 166 GLN A C 1
ATOM 1292 O O . GLN A 1 166 ? 23.269 -7.937 -17.291 1.00 84.19 166 GLN A O 1
ATOM 1297 N N . LEU A 1 167 ? 21.406 -7.348 -16.181 1.00 83.44 167 LEU A N 1
ATOM 1298 C CA . LEU A 1 167 ? 21.352 -5.955 -16.615 1.00 83.44 167 LEU A CA 1
ATOM 1299 C C . LEU A 1 167 ? 21.420 -5.051 -15.384 1.00 83.44 167 LEU A C 1
ATOM 1301 O O . LEU A 1 167 ? 20.635 -5.206 -14.448 1.00 83.44 167 LEU A O 1
ATOM 1305 N N . ASN A 1 168 ? 22.367 -4.117 -15.364 1.00 85.25 168 ASN A N 1
ATOM 1306 C CA . ASN A 1 168 ? 22.490 -3.147 -14.275 1.00 85.25 168 ASN A CA 1
ATOM 1307 C C . ASN A 1 168 ? 21.956 -1.795 -14.739 1.00 85.25 168 ASN A C 1
ATOM 1309 O O . ASN A 1 168 ? 22.538 -1.211 -15.643 1.00 85.25 168 ASN A O 1
ATOM 1313 N N . PHE A 1 169 ? 20.894 -1.297 -14.116 1.00 84.62 169 PHE A N 1
ATOM 1314 C CA . PHE A 1 169 ? 20.291 -0.006 -14.442 1.00 84.62 169 PHE A CA 1
ATOM 1315 C C . PHE A 1 169 ? 20.496 0.974 -13.292 1.00 84.62 169 PHE A C 1
ATOM 1317 O O . PHE A 1 169 ? 20.286 0.616 -12.131 1.00 84.62 169 PHE A O 1
ATOM 1324 N N . THR A 1 170 ? 20.856 2.217 -13.602 1.00 87.50 170 THR A N 1
ATOM 1325 C CA . THR A 1 170 ? 20.726 3.321 -12.646 1.00 87.50 170 THR A CA 1
ATOM 1326 C C . THR A 1 170 ? 19.325 3.885 -12.788 1.00 87.50 170 THR A C 1
ATOM 1328 O O . THR A 1 170 ? 18.940 4.324 -13.864 1.00 87.50 170 THR A O 1
ATOM 1331 N N . ILE A 1 171 ? 18.545 3.818 -11.718 1.00 89.06 171 ILE A N 1
ATOM 1332 C CA . ILE A 1 171 ? 17.129 4.166 -11.721 1.00 89.06 171 ILE A CA 1
ATOM 1333 C C . ILE A 1 171 ? 16.901 5.256 -10.690 1.00 89.06 171 ILE A C 1
ATOM 1335 O O . ILE A 1 171 ? 17.366 5.136 -9.555 1.00 89.06 171 ILE A O 1
ATOM 1339 N N . THR A 1 172 ? 16.135 6.272 -11.076 1.00 90.81 172 THR A N 1
ATOM 1340 C CA . THR A 1 172 ? 15.595 7.274 -10.159 1.00 90.81 172 THR A CA 1
ATOM 1341 C C . THR A 1 172 ? 14.095 7.047 -10.007 1.00 90.81 172 THR A C 1
ATOM 1343 O O . THR A 1 172 ? 13.332 7.174 -10.965 1.00 90.81 172 THR A O 1
ATOM 1346 N N . ALA A 1 173 ? 13.670 6.697 -8.793 1.00 89.69 173 ALA A N 1
ATOM 1347 C CA . ALA A 1 173 ? 12.270 6.498 -8.440 1.00 89.69 173 ALA A CA 1
ATOM 1348 C C . ALA A 1 173 ? 11.797 7.592 -7.479 1.00 89.69 173 ALA A C 1
ATOM 1350 O O . ALA A 1 173 ? 12.425 7.854 -6.454 1.00 89.69 173 ALA A O 1
ATOM 1351 N N . THR A 1 174 ? 10.660 8.216 -7.782 1.00 87.75 174 THR A N 1
ATOM 1352 C CA . THR A 1 174 ? 9.990 9.150 -6.868 1.00 87.75 174 THR A CA 1
ATOM 1353 C C . THR A 1 174 ? 8.631 8.587 -6.503 1.00 87.75 174 THR A C 1
ATOM 1355 O O . THR A 1 174 ? 7.755 8.485 -7.360 1.00 87.75 174 THR A O 1
ATOM 1358 N N . THR A 1 175 ? 8.454 8.235 -5.232 1.00 81.19 175 THR A N 1
ATOM 1359 C CA . THR A 1 175 ? 7.194 7.712 -4.701 1.00 81.19 175 THR A CA 1
ATOM 1360 C C . THR A 1 175 ? 6.501 8.762 -3.836 1.00 81.19 175 THR A C 1
ATOM 1362 O O . THR A 1 175 ? 7.171 9.411 -3.034 1.00 81.19 175 THR A O 1
ATOM 1365 N N . PRO A 1 176 ? 5.179 8.932 -3.931 1.00 73.69 176 PRO A N 1
ATOM 1366 C CA . PRO A 1 176 ? 4.491 10.007 -3.219 1.00 73.69 176 PRO A CA 1
ATOM 1367 C C . PRO A 1 176 ? 4.322 9.777 -1.715 1.00 73.69 176 PRO A C 1
ATOM 1369 O O . PRO A 1 176 ? 4.296 10.742 -0.959 1.00 73.69 176 PRO A O 1
ATOM 1372 N N . LEU A 1 177 ? 4.207 8.517 -1.282 1.00 69.38 177 LEU A N 1
ATOM 1373 C CA . LEU A 1 177 ? 4.077 8.136 0.132 1.00 69.38 177 LEU A CA 1
ATOM 1374 C C . LEU A 1 177 ? 5.379 7.575 0.723 1.00 69.38 177 LEU A C 1
ATOM 1376 O O . LEU A 1 177 ? 5.373 7.007 1.813 1.00 69.38 177 LEU A O 1
ATOM 1380 N N . GLY A 1 178 ? 6.496 7.688 0.003 1.00 72.44 178 GLY A N 1
ATOM 1381 C CA . GLY A 1 178 ? 7.678 6.891 0.313 1.00 72.44 178 GLY A CA 1
ATOM 1382 C C . GLY A 1 178 ? 7.556 5.435 -0.141 1.00 72.44 178 GLY A C 1
ATOM 1383 O O . GLY A 1 178 ? 6.538 5.009 -0.698 1.00 72.44 178 GLY A O 1
ATOM 1384 N N . GLY A 1 179 ? 8.621 4.674 0.112 1.00 77.69 179 GLY A N 1
ATOM 1385 C CA . GLY A 1 179 ? 8.694 3.237 -0.140 1.00 77.69 179 GLY A CA 1
ATOM 1386 C C . GLY A 1 179 ? 9.441 2.874 -1.421 1.00 77.69 179 GLY A C 1
ATOM 1387 O O . GLY A 1 179 ? 10.381 3.558 -1.828 1.00 77.69 179 GLY A O 1
ATOM 1388 N N . HIS A 1 180 ? 9.012 1.771 -2.032 1.00 80.44 180 HIS A N 1
ATOM 1389 C CA . HIS A 1 180 ? 9.590 1.236 -3.256 1.00 80.44 180 HIS A CA 1
ATOM 1390 C C . HIS A 1 180 ? 8.537 1.037 -4.334 1.00 80.44 180 HIS A C 1
ATOM 1392 O O . HIS A 1 180 ? 7.354 0.834 -4.068 1.00 80.44 180 HIS A O 1
ATOM 1398 N N . ILE A 1 181 ? 9.004 0.995 -5.569 1.00 84.62 181 ILE A N 1
ATOM 1399 C CA . ILE A 1 181 ? 8.276 0.441 -6.703 1.00 84.62 181 ILE A CA 1
ATOM 1400 C C . ILE A 1 181 ? 8.810 -0.959 -6.988 1.00 84.62 181 ILE A C 1
ATOM 1402 O O . ILE A 1 181 ? 9.992 -1.245 -6.790 1.00 84.62 181 ILE A O 1
ATOM 1406 N N . CYS A 1 182 ? 7.948 -1.846 -7.459 1.00 83.00 182 CYS A N 1
ATOM 1407 C CA . CYS A 1 182 ? 8.347 -3.187 -7.835 1.00 83.00 182 CYS A CA 1
ATOM 1408 C C . CYS A 1 182 ? 8.332 -3.340 -9.351 1.00 83.00 182 CYS A C 1
ATOM 1410 O O . CYS A 1 182 ? 7.274 -3.246 -9.970 1.00 83.00 182 CYS A O 1
ATOM 1412 N N . VAL A 1 183 ? 9.492 -3.576 -9.955 1.00 84.38 183 VAL A N 1
ATOM 1413 C CA . VAL A 1 183 ? 9.604 -3.832 -11.396 1.00 84.38 183 VAL A CA 1
ATOM 1414 C C . VAL A 1 183 ? 9.552 -5.334 -11.627 1.00 84.38 183 VAL A C 1
ATOM 1416 O O . VAL A 1 183 ? 10.472 -6.028 -11.204 1.00 84.38 183 VAL A O 1
ATOM 1419 N N . TYR A 1 184 ? 8.509 -5.839 -12.283 1.00 80.19 184 TYR A N 1
ATOM 1420 C CA . TYR A 1 184 ? 8.247 -7.282 -12.408 1.00 80.19 184 TYR A CA 1
ATOM 1421 C C . TYR A 1 184 ? 8.485 -7.841 -13.813 1.00 80.19 184 TYR A C 1
ATOM 1423 O O . TYR A 1 184 ? 8.777 -9.029 -13.967 1.00 80.19 184 TYR A O 1
ATOM 1431 N N . GLU A 1 185 ? 8.399 -6.996 -14.836 1.00 83.56 185 GLU A N 1
ATOM 1432 C CA . GLU A 1 185 ? 8.616 -7.377 -16.227 1.00 83.56 185 GLU A CA 1
ATOM 1433 C C . GLU A 1 185 ? 9.326 -6.245 -16.973 1.00 83.56 185 GLU A C 1
ATOM 1435 O O . GLU A 1 185 ? 9.099 -5.061 -16.709 1.00 83.56 185 GLU A O 1
ATOM 1440 N N . ILE A 1 186 ? 10.188 -6.617 -17.917 1.00 84.81 186 ILE A N 1
ATOM 1441 C CA . ILE A 1 186 ? 10.757 -5.692 -18.894 1.00 84.81 186 ILE A CA 1
ATOM 1442 C C . ILE A 1 186 ? 10.480 -6.194 -20.310 1.00 84.81 186 ILE A C 1
ATOM 1444 O O . ILE A 1 186 ? 10.639 -7.377 -20.596 1.00 84.81 186 ILE A O 1
ATOM 1448 N N . CYS A 1 187 ? 10.070 -5.305 -21.209 1.00 83.88 187 CYS A N 1
ATOM 1449 C CA . CYS A 1 187 ? 9.959 -5.587 -22.637 1.00 83.88 187 CYS A CA 1
ATOM 1450 C C . CYS A 1 187 ? 11.156 -4.988 -23.359 1.00 83.88 187 CYS A C 1
ATOM 1452 O O . CYS A 1 187 ? 11.398 -3.791 -23.237 1.00 83.88 187 CYS A O 1
ATOM 1454 N N . ILE A 1 188 ? 11.879 -5.797 -24.123 1.00 83.25 188 ILE A N 1
ATOM 1455 C CA . ILE A 1 188 ? 13.041 -5.370 -24.902 1.00 83.25 188 ILE A CA 1
ATOM 1456 C C . ILE A 1 188 ? 12.755 -5.722 -26.362 1.00 83.25 188 ILE A C 1
ATOM 1458 O O . ILE A 1 188 ? 12.562 -6.891 -26.694 1.00 83.25 188 ILE A O 1
ATOM 1462 N N . ASN A 1 189 ? 12.651 -4.706 -27.229 1.00 79.38 189 ASN A N 1
ATOM 1463 C CA . ASN A 1 189 ? 12.300 -4.850 -28.653 1.00 79.38 189 ASN A CA 1
ATOM 1464 C C . ASN A 1 189 ? 11.055 -5.724 -28.926 1.00 79.38 189 ASN A C 1
ATOM 1466 O O . ASN A 1 189 ? 11.010 -6.480 -29.892 1.00 79.38 189 ASN A O 1
ATOM 1470 N N . GLY A 1 190 ? 10.027 -5.621 -28.081 1.00 77.69 190 GLY A N 1
ATOM 1471 C CA . GLY A 1 190 ? 8.771 -6.361 -28.255 1.00 77.69 190 GLY A CA 1
ATOM 1472 C C . GLY A 1 190 ? 8.742 -7.748 -27.606 1.00 77.69 190 GLY A C 1
ATOM 1473 O O . GLY A 1 190 ? 7.705 -8.406 -27.661 1.00 77.69 190 GLY A O 1
ATOM 1474 N N . HIS A 1 191 ? 9.828 -8.178 -26.959 1.00 82.56 191 HIS A N 1
ATOM 1475 C CA . HIS A 1 191 ? 9.882 -9.422 -26.194 1.00 82.56 191 HIS A CA 1
ATOM 1476 C C . HIS A 1 191 ? 9.822 -9.143 -24.694 1.00 82.56 191 HIS A C 1
ATOM 1478 O O . HIS A 1 191 ? 10.633 -8.377 -24.177 1.00 82.56 191 HIS A O 1
ATOM 1484 N N . ASN A 1 192 ? 8.870 -9.770 -24.001 1.00 83.38 192 ASN A N 1
ATOM 1485 C CA . ASN A 1 192 ? 8.681 -9.603 -22.562 1.00 83.38 192 ASN A CA 1
ATOM 1486 C C . ASN A 1 192 ? 9.521 -10.617 -21.782 1.00 83.38 192 ASN A C 1
ATOM 1488 O O . ASN A 1 192 ? 9.500 -11.815 -22.069 1.00 83.38 192 ASN A O 1
ATOM 1492 N N . TYR A 1 193 ? 10.222 -10.124 -20.768 1.00 80.88 193 TYR A N 1
ATOM 1493 C CA . TYR A 1 193 ? 11.073 -10.895 -19.879 1.00 80.88 193 TYR A CA 1
ATOM 1494 C C . TYR A 1 193 ? 10.646 -10.671 -18.433 1.00 80.88 193 TYR A C 1
ATOM 1496 O O . TYR A 1 193 ? 10.599 -9.538 -17.947 1.00 80.88 193 TYR A O 1
ATOM 1504 N N . THR A 1 194 ? 10.391 -11.764 -17.719 1.00 77.25 194 THR A N 1
ATOM 1505 C CA . THR A 1 194 ? 10.204 -11.727 -16.267 1.00 77.25 194 THR A CA 1
ATOM 1506 C C . THR A 1 194 ? 11.506 -11.328 -15.580 1.00 77.25 194 THR A C 1
ATOM 1508 O O . THR A 1 194 ? 12.578 -11.833 -15.924 1.00 77.25 194 THR A O 1
ATOM 1511 N N . VAL A 1 195 ? 11.402 -10.442 -14.590 1.00 75.50 195 VAL A N 1
ATOM 1512 C CA . VAL A 1 195 ? 12.538 -9.947 -13.811 1.00 75.50 195 VAL A CA 1
ATOM 1513 C C . VAL A 1 195 ? 12.691 -10.740 -12.512 1.00 75.50 195 VAL A C 1
ATOM 1515 O O . VAL A 1 195 ? 11.740 -10.863 -11.737 1.00 75.50 195 VAL A O 1
ATOM 1518 N N . TYR A 1 196 ? 13.912 -11.203 -12.233 1.00 74.75 196 TYR A N 1
ATOM 1519 C CA . TYR A 1 196 ? 14.270 -11.900 -10.993 1.00 74.75 196 TYR A CA 1
ATOM 1520 C C . TYR A 1 196 ? 15.231 -11.086 -10.110 1.00 74.75 196 TYR A C 1
ATOM 1522 O O . TYR A 1 196 ? 16.080 -10.345 -10.611 1.00 74.75 196 TYR A O 1
ATOM 1530 N N . TYR A 1 197 ? 15.145 -11.294 -8.789 1.00 70.44 197 TYR A N 1
ATOM 1531 C CA . TYR A 1 197 ? 16.008 -10.682 -7.765 1.00 70.44 197 TYR A CA 1
ATOM 1532 C C . TYR A 1 197 ? 16.839 -11.735 -6.986 1.00 70.44 197 TYR A C 1
ATOM 1534 O O . TYR A 1 197 ? 16.439 -12.892 -6.851 1.00 70.44 197 TYR A O 1
ATOM 1542 N N . LYS A 1 198 ? 18.028 -11.349 -6.488 1.00 62.94 198 LYS A N 1
ATOM 1543 C CA . LYS A 1 198 ? 18.977 -12.182 -5.695 1.00 62.94 198 LYS A CA 1
ATOM 1544 C C . LYS A 1 198 ? 18.477 -12.410 -4.247 1.00 62.94 198 LYS A C 1
ATOM 1546 O O . LYS A 1 198 ? 17.667 -11.620 -3.787 1.00 62.94 198 LYS A O 1
ATOM 1551 N N . PRO A 1 199 ? 18.935 -13.428 -3.470 1.00 49.28 199 PRO A N 1
ATOM 1552 C CA . PRO A 1 199 ? 20.202 -14.174 -3.569 1.00 49.28 199 PRO A CA 1
ATOM 1553 C C . PRO A 1 199 ? 20.112 -15.571 -4.201 1.00 49.28 199 PRO A C 1
ATOM 1555 O O . PRO A 1 199 ? 21.137 -16.182 -4.492 1.00 49.28 199 PRO A O 1
ATOM 1558 N N . LYS A 1 200 ? 18.914 -16.073 -4.479 1.00 50.09 200 LYS A N 1
ATOM 1559 C CA . LYS A 1 200 ? 18.685 -17.173 -5.416 1.00 50.09 200 LYS A CA 1
ATOM 1560 C C . LYS A 1 200 ? 17.647 -16.665 -6.390 1.00 50.09 200 LYS A C 1
ATOM 1562 O O . LYS A 1 200 ? 16.683 -16.055 -5.944 1.00 50.09 200 LYS A O 1
ATOM 1567 N N . VAL A 1 201 ? 17.850 -16.930 -7.675 1.00 53.31 201 VAL A N 1
ATOM 1568 C CA . VAL A 1 201 ? 16.816 -16.806 -8.705 1.00 53.31 201 VAL A CA 1
ATOM 1569 C C . VAL A 1 201 ? 15.707 -17.780 -8.308 1.00 53.31 201 VAL A C 1
ATOM 1571 O O . VAL A 1 201 ? 15.688 -18.940 -8.708 1.00 53.31 201 VAL A O 1
ATOM 1574 N N . SER A 1 202 ? 14.868 -17.358 -7.373 1.00 50.09 202 SER A N 1
ATOM 1575 C CA . SER A 1 202 ? 13.708 -18.106 -6.951 1.00 50.09 202 SER A CA 1
ATOM 1576 C C . SER A 1 202 ? 12.640 -17.767 -7.965 1.00 50.09 202 SER A C 1
ATOM 1578 O O . SER A 1 202 ? 12.316 -16.595 -8.140 1.00 50.09 202 SER A O 1
ATOM 1580 N N . THR A 1 203 ? 12.056 -18.772 -8.606 1.00 50.59 203 THR A N 1
ATOM 1581 C CA . THR A 1 203 ? 10.889 -18.594 -9.482 1.00 50.59 203 THR A CA 1
ATOM 1582 C C . THR A 1 203 ? 9.689 -17.985 -8.746 1.00 50.59 203 THR A C 1
ATOM 1584 O O . THR A 1 203 ? 8.710 -17.612 -9.379 1.00 50.59 203 THR A O 1
ATOM 1587 N N . SER A 1 204 ? 9.762 -17.874 -7.413 1.00 47.41 204 SER A N 1
ATOM 1588 C CA . SER A 1 204 ? 8.783 -17.193 -6.567 1.00 47.41 204 SER A CA 1
ATOM 1589 C C . SER A 1 204 ? 9.037 -15.691 -6.376 1.00 47.41 204 SER A C 1
ATOM 1591 O O . SER A 1 204 ? 8.142 -14.999 -5.902 1.00 47.41 204 SER A O 1
ATOM 1593 N N . ALA A 1 205 ? 10.242 -15.183 -6.664 1.00 50.56 205 ALA A N 1
ATOM 1594 C CA . ALA A 1 205 ? 10.582 -13.770 -6.504 1.00 50.56 205 ALA A CA 1
ATOM 1595 C C . ALA A 1 205 ? 10.355 -13.048 -7.834 1.00 50.56 205 ALA A C 1
ATOM 1597 O O . ALA A 1 205 ? 11.240 -12.994 -8.687 1.00 50.56 205 ALA A O 1
ATOM 1598 N N . ILE A 1 206 ? 9.136 -12.543 -8.009 1.00 61.22 206 ILE A N 1
ATOM 1599 C CA . ILE A 1 206 ? 8.748 -11.747 -9.169 1.00 61.22 206 ILE A CA 1
ATOM 1600 C C . ILE A 1 206 ? 9.071 -10.292 -8.822 1.00 61.22 206 ILE A C 1
ATOM 1602 O O . ILE A 1 206 ? 8.417 -9.694 -7.970 1.00 61.22 206 ILE A O 1
ATOM 1606 N N . GLY A 1 207 ? 10.114 -9.754 -9.446 1.00 71.88 207 GLY A N 1
ATOM 1607 C CA . GLY A 1 207 ? 10.435 -8.333 -9.455 1.00 71.88 207 GLY A CA 1
ATOM 1608 C C . GLY A 1 207 ? 11.500 -7.812 -8.483 1.00 71.88 207 GLY A C 1
ATOM 1609 O O . GLY A 1 207 ? 11.865 -8.443 -7.491 1.00 71.88 207 GLY A O 1
ATOM 1610 N N . VAL A 1 208 ? 12.033 -6.637 -8.827 1.00 78.94 208 VAL A N 1
ATOM 1611 C CA . VAL A 1 208 ? 13.061 -5.893 -8.082 1.00 78.94 208 VAL A CA 1
ATOM 1612 C C . VAL A 1 208 ? 12.402 -4.721 -7.364 1.00 78.94 208 VAL A C 1
ATOM 1614 O O . VAL A 1 208 ? 11.720 -3.915 -7.998 1.00 78.94 208 VAL A O 1
ATOM 1617 N N . TYR A 1 209 ? 12.633 -4.612 -6.054 1.00 85.00 209 TYR A N 1
ATOM 1618 C CA . TYR A 1 209 ? 12.232 -3.445 -5.271 1.00 85.00 209 TYR A CA 1
ATOM 1619 C C . TYR A 1 209 ? 13.220 -2.302 -5.499 1.00 85.00 209 TYR A C 1
ATOM 1621 O O . TYR A 1 209 ? 14.389 -2.387 -5.122 1.00 85.00 209 TYR A O 1
ATOM 1629 N N . VAL A 1 210 ? 12.737 -1.251 -6.152 1.00 86.00 210 VAL A N 1
ATOM 1630 C CA . VAL A 1 210 ? 13.448 0.002 -6.382 1.00 86.00 210 VAL A CA 1
ATOM 1631 C C . VAL A 1 210 ? 12.955 1.001 -5.344 1.00 86.00 210 VAL A C 1
ATOM 1633 O O . VAL A 1 210 ? 11.819 1.462 -5.411 1.00 86.00 210 VAL A O 1
ATOM 1636 N N . GLU A 1 211 ? 13.795 1.293 -4.361 1.00 87.75 211 GLU A N 1
ATOM 1637 C CA . GLU A 1 211 ? 13.497 2.242 -3.289 1.00 87.75 211 GLU A CA 1
ATOM 1638 C C . GLU A 1 211 ? 13.511 3.684 -3.815 1.00 87.75 211 GLU A C 1
ATOM 1640 O O . GLU A 1 211 ? 14.188 3.997 -4.801 1.00 87.75 211 GLU A O 1
ATOM 1645 N N . GLN A 1 212 ? 12.780 4.572 -3.139 1.00 87.62 212 GLN A N 1
ATOM 1646 C CA . GLN A 1 212 ? 12.773 6.003 -3.434 1.00 87.62 212 GLN A CA 1
ATOM 1647 C C . GLN A 1 212 ? 14.194 6.590 -3.490 1.00 87.62 212 GLN A C 1
ATOM 1649 O O . GLN A 1 212 ? 15.005 6.397 -2.583 1.00 87.62 212 GLN A O 1
ATOM 1654 N N . GLY A 1 213 ? 14.448 7.397 -4.520 1.00 89.38 213 GLY A N 1
ATOM 1655 C CA . GLY A 1 213 ? 15.733 8.029 -4.803 1.00 89.38 213 GLY A CA 1
ATOM 1656 C C . GLY A 1 213 ? 16.431 7.412 -6.013 1.00 89.38 213 GLY A C 1
ATOM 1657 O O . GLY A 1 213 ? 15.821 6.693 -6.805 1.00 89.38 213 GLY A O 1
ATOM 1658 N N . THR A 1 214 ? 17.715 7.731 -6.166 1.00 91.25 214 THR A N 1
ATOM 1659 C CA . THR A 1 214 ? 18.562 7.202 -7.241 1.00 91.25 214 THR A CA 1
ATOM 1660 C C . THR A 1 214 ? 19.396 6.037 -6.725 1.00 91.25 214 THR A C 1
ATOM 1662 O O . THR A 1 214 ? 20.079 6.156 -5.707 1.00 91.25 214 THR A O 1
ATOM 1665 N N . GLY A 1 215 ? 19.371 4.914 -7.436 1.00 88.62 215 GLY A N 1
ATOM 1666 C CA . GLY A 1 215 ? 20.144 3.727 -7.087 1.00 88.62 215 GLY A CA 1
ATOM 1667 C C . GLY A 1 215 ? 20.507 2.888 -8.304 1.00 88.62 215 GLY A C 1
ATOM 1668 O O . GLY A 1 215 ? 19.860 2.967 -9.346 1.00 88.62 215 GLY A O 1
ATOM 1669 N N . THR A 1 216 ? 21.546 2.065 -8.167 1.00 87.56 216 THR A N 1
ATOM 1670 C CA . THR A 1 216 ? 21.884 1.052 -9.171 1.00 87.56 216 THR A CA 1
ATOM 1671 C C . THR A 1 216 ? 21.240 -0.271 -8.793 1.00 87.56 216 THR A C 1
ATOM 1673 O O . THR A 1 216 ? 21.485 -0.822 -7.718 1.00 87.56 216 THR A O 1
ATOM 1676 N N . TYR A 1 217 ? 20.444 -0.798 -9.709 1.00 85.56 217 TYR A N 1
ATOM 1677 C CA . TYR A 1 217 ? 19.646 -1.994 -9.522 1.00 85.56 217 TYR A CA 1
ATOM 1678 C C . TYR A 1 217 ? 20.046 -3.053 -10.536 1.00 85.56 217 TYR A C 1
ATOM 1680 O O . TYR A 1 217 ? 20.314 -2.770 -11.703 1.00 85.56 217 TYR A O 1
ATOM 1688 N N . CYS A 1 218 ? 20.093 -4.292 -10.064 1.00 82.38 218 CYS A N 1
ATOM 1689 C CA . CYS A 1 218 ? 20.544 -5.435 -10.834 1.00 82.38 218 CYS A CA 1
ATOM 1690 C C . CYS A 1 218 ? 19.353 -6.335 -11.167 1.00 82.38 218 CYS A C 1
ATOM 1692 O O . CYS A 1 218 ? 18.706 -6.875 -10.268 1.00 82.38 218 CYS A O 1
ATOM 1694 N N . PHE A 1 219 ? 19.089 -6.481 -12.460 1.00 84.25 219 PHE A N 1
ATOM 1695 C CA . PHE A 1 219 ? 17.980 -7.230 -13.026 1.00 84.25 219 PHE A CA 1
ATOM 1696 C C . PHE A 1 219 ? 18.517 -8.499 -13.667 1.00 84.25 219 PHE A C 1
ATOM 1698 O O . PHE A 1 219 ? 19.491 -8.455 -14.417 1.00 84.25 219 PHE A O 1
ATOM 1705 N N . TYR A 1 220 ? 17.868 -9.625 -13.394 1.00 81.75 220 TYR A N 1
ATOM 1706 C CA . TYR A 1 220 ? 18.164 -10.891 -14.053 1.00 81.75 220 TYR A CA 1
ATOM 1707 C C . TYR A 1 220 ? 16.985 -11.285 -14.931 1.00 81.75 220 TYR A C 1
ATOM 1709 O O . TYR A 1 220 ? 15.847 -11.276 -14.459 1.00 81.75 220 TYR A O 1
ATOM 1717 N N . ILE A 1 221 ? 17.261 -11.653 -16.180 1.00 79.44 221 ILE A N 1
ATOM 1718 C CA . ILE A 1 221 ? 16.255 -12.101 -17.148 1.00 79.44 221 ILE A CA 1
ATOM 1719 C C . ILE A 1 221 ? 16.629 -13.448 -17.762 1.00 79.44 221 ILE A C 1
ATOM 1721 O O . ILE A 1 221 ? 17.805 -13.789 -17.898 1.00 79.44 221 ILE A O 1
ATOM 1725 N N . ASN A 1 222 ? 15.608 -14.219 -18.141 1.00 76.69 222 ASN A N 1
ATOM 1726 C CA . ASN A 1 222 ? 15.790 -15.484 -18.844 1.00 76.69 222 ASN A CA 1
ATOM 1727 C C . ASN A 1 222 ? 15.931 -15.234 -20.352 1.00 76.69 222 ASN A C 1
ATOM 1729 O O . ASN A 1 222 ? 14.943 -14.986 -21.041 1.00 76.69 222 ASN A O 1
ATOM 1733 N N . GLY A 1 223 ? 17.163 -15.266 -20.848 1.00 71.56 223 GLY A N 1
ATOM 1734 C CA . GLY A 1 223 ? 17.503 -14.996 -22.242 1.00 71.56 223 GLY A CA 1
ATOM 1735 C C . GLY A 1 223 ? 18.902 -14.405 -22.363 1.00 71.56 223 GLY A C 1
ATOM 1736 O O . GLY A 1 223 ? 19.520 -14.079 -21.354 1.00 71.56 223 GLY A O 1
ATOM 1737 N N . THR A 1 224 ? 19.386 -14.275 -23.597 1.00 73.00 224 THR A N 1
ATOM 1738 C CA . THR A 1 224 ? 20.626 -13.560 -23.926 1.00 73.00 224 THR A CA 1
ATOM 1739 C C . THR A 1 224 ? 20.272 -12.333 -24.744 1.00 73.00 224 THR A C 1
ATOM 1741 O O . THR A 1 224 ? 19.433 -12.419 -25.644 1.00 73.00 224 THR A O 1
ATOM 1744 N N . ILE A 1 225 ? 20.899 -11.202 -24.437 1.00 76.81 225 ILE A N 1
ATOM 1745 C CA . ILE A 1 225 ? 20.729 -9.955 -25.180 1.00 76.81 225 ILE A CA 1
ATOM 1746 C C . ILE A 1 225 ? 22.094 -9.573 -25.740 1.00 76.81 225 ILE A C 1
ATOM 1748 O O . ILE A 1 225 ? 23.110 -9.832 -25.121 1.00 76.81 225 ILE A O 1
ATOM 1752 N N . SER A 1 226 ? 22.145 -9.058 -26.962 1.00 75.56 226 SER A N 1
ATOM 1753 C CA . SER A 1 226 ? 23.396 -8.542 -27.519 1.00 75.56 226 SER A CA 1
ATOM 1754 C C . SER A 1 226 ? 23.612 -7.093 -27.084 1.00 75.56 226 SER A C 1
ATOM 1756 O O . SER A 1 226 ? 22.656 -6.382 -26.792 1.00 75.56 226 SER A O 1
ATOM 1758 N N . ALA A 1 227 ? 24.851 -6.606 -27.125 1.00 77.56 227 ALA A N 1
ATOM 1759 C CA . ALA A 1 227 ? 25.088 -5.170 -27.016 1.00 77.56 227 ALA A CA 1
ATOM 1760 C C . ALA A 1 227 ? 24.369 -4.416 -28.153 1.00 77.56 227 ALA A C 1
ATOM 1762 O O . ALA A 1 227 ? 24.350 -4.872 -29.301 1.00 77.56 227 ALA A O 1
ATOM 1763 N N . GLY A 1 228 ? 23.779 -3.262 -27.842 1.00 79.56 228 GLY A N 1
ATOM 1764 C CA . GLY A 1 228 ? 23.000 -2.475 -28.796 1.00 79.56 228 GLY A CA 1
ATOM 1765 C C . GLY A 1 228 ? 22.088 -1.440 -28.141 1.00 79.56 228 GLY A C 1
ATOM 1766 O O . GLY A 1 228 ? 21.998 -1.344 -26.917 1.00 79.56 228 GLY A O 1
ATOM 1767 N N . THR A 1 229 ? 21.403 -0.665 -28.977 1.00 83.19 229 THR A N 1
ATOM 1768 C CA . THR A 1 229 ? 20.370 0.292 -28.560 1.00 83.19 229 THR A CA 1
ATOM 1769 C C . THR A 1 229 ? 19.004 -0.380 -28.612 1.00 83.19 229 THR A C 1
ATOM 1771 O O . THR A 1 229 ? 18.635 -0.968 -29.631 1.00 83.19 229 THR A O 1
ATOM 1774 N N . TYR A 1 230 ? 18.250 -0.292 -27.520 1.00 81.38 230 TYR A N 1
ATOM 1775 C CA . TYR A 1 230 ? 16.964 -0.958 -27.358 1.00 81.38 230 TYR A CA 1
ATOM 1776 C C . TYR A 1 230 ? 15.912 0.019 -26.844 1.00 81.38 230 TYR A C 1
ATOM 1778 O O . TYR A 1 230 ? 16.165 0.778 -25.911 1.00 81.38 230 TYR A O 1
ATOM 1786 N N . THR A 1 231 ? 14.693 -0.055 -27.380 1.00 84.44 231 THR A N 1
ATOM 1787 C CA . THR A 1 231 ? 13.534 0.502 -26.674 1.00 84.44 231 THR A CA 1
ATOM 1788 C C . THR A 1 231 ? 13.128 -0.493 -25.596 1.00 84.44 231 THR A C 1
ATOM 1790 O O . THR A 1 231 ? 12.686 -1.606 -25.906 1.00 84.44 231 THR A O 1
ATOM 1793 N N . ILE A 1 232 ? 13.283 -0.096 -24.336 1.00 85.12 232 ILE A N 1
ATOM 1794 C CA . ILE A 1 232 ? 12.939 -0.918 -23.181 1.00 85.12 232 ILE A CA 1
ATOM 1795 C C . ILE A 1 232 ? 11.673 -0.359 -22.537 1.00 85.12 232 ILE A C 1
ATOM 1797 O O . ILE A 1 232 ? 11.572 0.841 -22.280 1.00 85.12 232 ILE A O 1
ATOM 1801 N N . ARG A 1 233 ? 10.699 -1.231 -22.260 1.00 88.88 233 ARG A N 1
ATOM 1802 C CA . ARG A 1 233 ? 9.551 -0.901 -21.408 1.00 88.88 233 ARG A CA 1
ATOM 1803 C C . ARG A 1 233 ? 9.699 -1.573 -20.059 1.00 88.88 233 ARG A C 1
ATOM 1805 O O . ARG A 1 233 ? 9.884 -2.783 -20.003 1.00 88.88 233 ARG A O 1
ATOM 1812 N N . PHE A 1 234 ? 9.570 -0.807 -18.991 1.00 86.94 234 PHE A N 1
ATOM 1813 C CA . PHE A 1 234 ? 9.541 -1.301 -17.625 1.00 86.94 234 PHE A CA 1
ATOM 1814 C C . PHE A 1 234 ? 8.092 -1.367 -17.167 1.00 86.94 234 PHE A C 1
ATOM 1816 O O . PHE A 1 234 ? 7.395 -0.350 -17.138 1.00 86.94 234 PHE A O 1
ATOM 1823 N N . TYR A 1 235 ? 7.651 -2.564 -16.803 1.00 85.25 235 TYR A N 1
ATOM 1824 C CA . TYR A 1 235 ? 6.363 -2.787 -16.169 1.00 85.25 235 TYR A CA 1
ATOM 1825 C C . TYR A 1 235 ? 6.595 -2.825 -14.669 1.00 85.25 235 TYR A C 1
ATOM 1827 O O . TYR A 1 235 ? 7.274 -3.715 -14.142 1.00 85.25 235 TYR A O 1
ATOM 1835 N N . TYR A 1 236 ? 6.063 -1.820 -13.985 1.00 82.69 236 TYR A N 1
ATOM 1836 C CA . TYR A 1 236 ? 6.276 -1.646 -12.558 1.00 82.69 236 TYR A CA 1
ATOM 1837 C C . TYR A 1 236 ? 4.963 -1.451 -11.821 1.00 82.69 236 TYR A C 1
ATOM 1839 O O . TYR A 1 236 ? 3.929 -1.126 -12.404 1.00 82.69 236 TYR A O 1
ATOM 1847 N N . CYS A 1 237 ? 5.003 -1.738 -10.531 1.00 77.12 237 CYS A N 1
ATOM 1848 C CA . CYS A 1 237 ? 3.886 -1.623 -9.624 1.00 77.12 237 CYS A CA 1
ATOM 1849 C C . CYS A 1 237 ? 4.283 -0.712 -8.464 1.00 77.12 237 CYS A C 1
ATOM 1851 O O . CYS A 1 237 ? 5.354 -0.882 -7.881 1.00 77.12 237 CYS A O 1
ATOM 1853 N N . TYR A 1 238 ? 3.431 0.246 -8.128 1.00 77.75 238 TYR A N 1
ATOM 1854 C CA . TYR A 1 238 ? 3.517 1.001 -6.884 1.00 77.75 238 TYR A CA 1
ATOM 1855 C C . TYR A 1 238 ? 2.200 0.803 -6.153 1.00 77.75 238 TYR A C 1
ATOM 1857 O O . TYR A 1 238 ? 1.149 1.108 -6.714 1.00 77.75 238 TYR A O 1
ATOM 1865 N N . GLU A 1 239 ? 2.254 0.260 -4.935 1.00 70.88 239 GLU A N 1
ATOM 1866 C CA . GLU A 1 239 ? 1.061 0.112 -4.090 1.00 70.88 239 GLU A CA 1
ATOM 1867 C C . GLU A 1 239 ? -0.103 -0.667 -4.755 1.00 70.88 239 GLU A C 1
ATOM 1869 O O . GLU A 1 239 ? -1.283 -0.378 -4.564 1.00 70.88 239 GLU A O 1
ATOM 1874 N N . GLY A 1 240 ? 0.224 -1.666 -5.581 1.00 65.75 240 GLY A N 1
ATOM 1875 C CA . GLY A 1 240 ? -0.761 -2.478 -6.309 1.00 65.75 240 GLY A CA 1
ATOM 1876 C C . GLY A 1 240 ? -1.246 -1.861 -7.628 1.00 65.75 240 GLY A C 1
ATOM 1877 O O . GLY A 1 240 ? -1.952 -2.527 -8.383 1.00 65.75 240 GLY A O 1
ATOM 1878 N N . VAL A 1 241 ? -0.855 -0.623 -7.943 1.00 69.81 241 VAL A N 1
ATOM 1879 C CA . VAL A 1 241 ? -1.159 0.024 -9.225 1.00 69.81 241 VAL A CA 1
ATOM 1880 C C . VAL A 1 241 ? -0.060 -0.282 -10.229 1.00 69.81 241 VAL A C 1
ATOM 1882 O O . VAL A 1 241 ? 1.117 -0.053 -9.959 1.00 69.81 241 VAL A O 1
ATOM 1885 N N . HIS A 1 242 ? -0.450 -0.772 -11.404 1.00 76.25 242 HIS A N 1
ATOM 1886 C CA . HIS A 1 242 ? 0.470 -1.092 -12.489 1.00 76.25 242 HIS A CA 1
ATOM 1887 C C . HIS A 1 242 ? 0.692 0.112 -13.409 1.00 76.25 242 HIS A C 1
ATOM 1889 O O . HIS A 1 242 ? -0.256 0.774 -13.832 1.00 76.25 242 HIS A O 1
ATOM 1895 N N . TYR A 1 243 ? 1.948 0.343 -13.776 1.00 80.50 243 TYR A N 1
ATOM 1896 C CA . TYR A 1 243 ? 2.380 1.397 -14.685 1.00 80.50 243 TYR A CA 1
ATOM 1897 C C . TYR A 1 243 ? 3.346 0.838 -15.720 1.00 80.50 243 TYR A C 1
ATOM 1899 O O . TYR A 1 243 ? 3.949 -0.226 -15.544 1.00 80.50 243 TYR A O 1
ATOM 1907 N N . VAL A 1 244 ? 3.511 1.606 -16.793 1.00 84.94 244 VAL A N 1
ATOM 1908 C CA . VAL A 1 244 ? 4.484 1.329 -17.841 1.00 84.94 244 VAL A CA 1
ATOM 1909 C C . VAL A 1 244 ? 5.335 2.567 -18.042 1.00 84.94 244 VAL A C 1
ATOM 1911 O O . VAL A 1 244 ? 4.814 3.652 -18.297 1.00 84.94 244 VAL A O 1
ATOM 1914 N N . TYR A 1 245 ? 6.645 2.384 -17.968 1.00 86.75 245 TYR A N 1
ATOM 1915 C CA . TYR A 1 245 ? 7.624 3.373 -18.392 1.00 86.75 245 TYR A CA 1
ATOM 1916 C C . TYR A 1 245 ? 8.338 2.866 -19.641 1.00 86.75 245 TYR A C 1
ATOM 1918 O O . TYR A 1 245 ? 8.561 1.666 -19.771 1.00 86.75 245 TYR A O 1
ATOM 1926 N N . SER A 1 246 ? 8.653 3.743 -20.591 1.00 86.75 246 SER A N 1
ATOM 1927 C CA . SER A 1 246 ? 9.355 3.377 -21.825 1.00 86.75 246 SER A CA 1
ATOM 1928 C C . SER A 1 246 ? 10.477 4.362 -22.094 1.00 86.75 246 SER A C 1
ATOM 1930 O O . SER A 1 246 ? 10.245 5.568 -22.076 1.00 86.75 246 SER A O 1
ATOM 1932 N N . GLU A 1 247 ? 11.662 3.839 -22.382 1.00 85.94 247 GLU A N 1
ATOM 1933 C CA . GLU A 1 247 ? 12.850 4.636 -22.666 1.00 85.94 247 GLU A CA 1
ATOM 1934 C C . GLU A 1 247 ? 13.766 3.905 -23.653 1.00 85.94 247 GLU A C 1
ATOM 1936 O O . GLU A 1 247 ? 13.747 2.675 -23.761 1.00 85.94 247 GLU A O 1
ATOM 1941 N N . GLU A 1 248 ? 14.551 4.670 -24.408 1.00 84.62 248 GLU A N 1
ATOM 1942 C CA . GLU A 1 248 ? 15.622 4.127 -25.235 1.00 84.62 248 GLU A CA 1
ATOM 1943 C C . GLU A 1 248 ? 16.893 3.991 -24.394 1.00 84.62 248 GLU A C 1
ATOM 1945 O O . GLU A 1 248 ? 17.406 4.973 -23.861 1.00 84.62 248 GLU A O 1
ATOM 1950 N N . ILE A 1 249 ? 17.396 2.764 -24.269 1.00 81.31 249 ILE A N 1
ATOM 1951 C CA . ILE A 1 249 ? 18.560 2.441 -23.445 1.00 81.31 249 ILE A CA 1
ATOM 1952 C C . ILE A 1 249 ? 19.598 1.709 -24.286 1.00 81.31 249 ILE A C 1
ATOM 1954 O O . ILE A 1 249 ? 19.284 0.810 -25.069 1.00 81.31 249 ILE A O 1
ATOM 1958 N N . ASN A 1 250 ? 20.863 2.056 -24.069 1.00 78.81 250 ASN A N 1
ATOM 1959 C CA . ASN A 1 250 ? 21.999 1.319 -24.607 1.00 78.81 250 ASN A CA 1
ATOM 1960 C C . ASN A 1 250 ? 22.439 0.203 -23.648 1.00 78.81 250 ASN A C 1
ATOM 1962 O O . ASN A 1 250 ? 22.798 0.469 -22.497 1.00 78.81 250 ASN A O 1
ATOM 1966 N N . ILE A 1 251 ? 22.443 -1.039 -24.135 1.00 75.56 251 ILE A N 1
ATOM 1967 C CA . ILE A 1 251 ? 23.058 -2.190 -23.468 1.00 75.56 251 ILE A CA 1
ATOM 1968 C C . ILE A 1 251 ? 24.487 -2.317 -23.994 1.00 75.56 251 ILE A C 1
ATOM 1970 O O . ILE A 1 251 ? 24.703 -2.467 -25.199 1.00 75.56 251 ILE A O 1
ATOM 1974 N N . ILE A 1 252 ? 25.460 -2.237 -23.090 1.00 73.19 252 ILE A N 1
ATOM 1975 C CA . ILE A 1 252 ? 26.889 -2.360 -23.393 1.00 73.19 252 ILE A CA 1
ATOM 1976 C C . ILE A 1 252 ? 27.448 -3.653 -22.787 1.00 73.19 252 ILE A C 1
ATOM 1978 O O . ILE A 1 252 ? 27.123 -4.000 -21.647 1.00 73.19 252 ILE A O 1
ATOM 1982 N N . SER A 1 253 ? 28.282 -4.354 -23.563 1.00 62.88 253 SER A N 1
ATOM 1983 C CA . SER A 1 253 ? 29.012 -5.563 -23.143 1.00 62.88 253 SER A CA 1
ATOM 1984 C C . SER A 1 253 ? 30.197 -5.238 -22.242 1.00 62.88 253 SER A C 1
ATOM 1986 O O . SER A 1 253 ? 30.963 -4.327 -22.636 1.00 62.88 253 SER A O 1
#